Protein AF-A0A0V0VR84-F1 (afdb_monomer)

Mean predicted aligned error: 13.5 Å

Nearest PDB structures (foldseek):
  8b5l-assembly1_v  TM=6.864E-01  e=1.282E-10  Oryctolagus cuniculus
  8b6l-assembly1_F  TM=7.035E-01  e=1.834E-09  Homo sapiens
  8ro0-assembly1_B  TM=4.785E-01  e=6.810E-01  Caenorhabditis elegans
  5occ-assembly1_A  TM=4.036E-01  e=1.747E+00  Homo sapiens
  7u06-assembly1_a  TM=4.131E-01  e=6.253E+00  Saccharomyces cerevisiae

Radius of gyration: 35.12 Å; Cα contacts (8 Å, |Δi|>4): 234; chains: 1; bounding box: 60×78×104 Å

Solvent-accessible surface area (backbone atoms only — not comparable to full-atom values): 10517 Å² total; per-residue (Å²): 136,60,79,66,63,60,50,54,52,52,54,53,50,52,54,51,48,67,61,51,54,58,59,67,54,52,61,66,66,39,58,39,35,39,67,49,42,42,58,46,68,73,48,94,61,44,32,28,76,37,78,30,42,55,48,74,50,78,42,78,77,24,69,31,60,68,38,80,75,45,78,48,46,90,91,50,60,90,88,53,92,55,68,59,44,61,40,81,64,59,43,80,45,73,43,71,50,36,43,31,38,30,28,43,47,91,63,91,81,56,83,44,80,37,59,3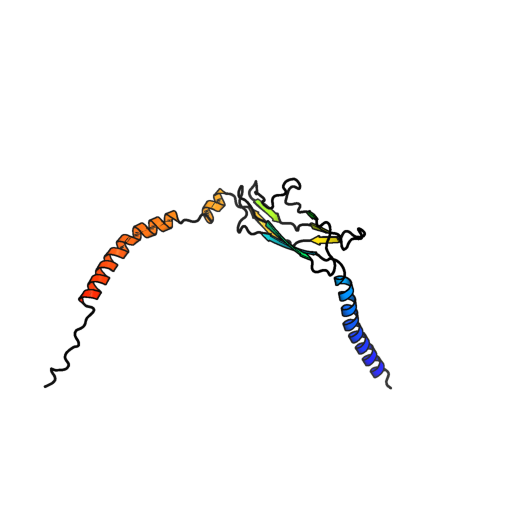0,48,66,82,45,77,45,67,30,34,41,50,73,64,39,48,78,74,68,55,81,61,57,70,59,53,49,51,51,48,63,65,46,43,62,70,51,47,54,58,50,55,52,50,54,56,47,46,73,72,65,64,70,72,75,78,78,76,90,74,87,84,128

Structure (mmCIF, N/CA/C/O backbone):
data_AF-A0A0V0VR84-F1
#
_entry.id   AF-A0A0V0VR84-F1
#
loop_
_atom_site.group_PDB
_atom_site.id
_atom_site.type_symbol
_atom_site.label_atom_id
_atom_site.label_alt_id
_atom_site.label_comp_id
_atom_site.label_asym_id
_atom_site.label_entity_id
_atom_site.label_seq_id
_atom_site.pdbx_PDB_ins_code
_atom_site.Cartn_x
_atom_site.Cartn_y
_atom_site.Cartn_z
_atom_site.occupancy
_atom_site.B_iso_or_equiv
_atom_site.auth_seq_id
_atom_site.auth_comp_id
_atom_site.auth_asym_id
_atom_site.auth_atom_id
_atom_site.pdbx_PDB_model_num
ATOM 1 N N . MET A 1 1 ? -1.138 -37.942 55.821 1.00 55.25 1 MET A N 1
ATOM 2 C CA . MET A 1 1 ? -0.856 -37.308 54.513 1.00 55.25 1 MET A CA 1
ATOM 3 C C . MET A 1 1 ? 0.165 -36.206 54.734 1.00 55.25 1 MET A C 1
ATOM 5 O O . MET A 1 1 ? -0.047 -35.376 55.607 1.00 55.25 1 MET A O 1
ATOM 9 N N . THR A 1 2 ? 1.312 -36.259 54.058 1.00 66.38 2 THR A N 1
ATOM 10 C CA . THR A 1 2 ? 2.446 -35.355 54.305 1.00 66.38 2 THR A CA 1
ATOM 11 C C . THR A 1 2 ? 2.188 -33.961 53.709 1.00 66.38 2 THR A C 1
ATOM 13 O O . THR A 1 2 ? 1.563 -33.855 52.651 1.00 66.38 2 THR A O 1
ATOM 16 N N . PRO A 1 3 ? 2.689 -32.875 54.330 1.00 69.31 3 PRO A N 1
ATOM 17 C CA . PRO A 1 3 ? 2.453 -31.496 53.874 1.00 69.31 3 PRO A CA 1
ATOM 18 C C . PRO A 1 3 ? 3.014 -31.211 52.468 1.00 69.31 3 PRO A C 1
ATOM 20 O O . PRO A 1 3 ? 2.631 -30.232 51.830 1.00 69.31 3 PRO A O 1
ATOM 23 N N . LEU A 1 4 ? 3.902 -32.077 51.968 1.00 63.78 4 LEU A N 1
ATOM 24 C CA . LEU A 1 4 ? 4.466 -32.006 50.622 1.00 63.78 4 LEU A CA 1
ATOM 25 C C . LEU A 1 4 ? 3.436 -32.378 49.537 1.00 63.78 4 LEU A C 1
ATOM 27 O O . LEU A 1 4 ? 3.345 -31.685 48.529 1.00 63.78 4 LEU A O 1
ATOM 31 N N . VAL A 1 5 ? 2.623 -33.419 49.764 1.00 69.31 5 VAL A N 1
ATOM 32 C CA . VAL A 1 5 ? 1.618 -33.909 48.794 1.00 69.31 5 VAL A CA 1
ATOM 33 C C . VAL A 1 5 ? 0.473 -32.907 48.629 1.00 69.31 5 VAL A C 1
ATOM 35 O O . VAL A 1 5 ? -0.046 -32.714 47.536 1.00 69.31 5 VAL A O 1
ATOM 38 N N . MET A 1 6 ? 0.113 -32.196 49.699 1.00 66.12 6 MET A N 1
ATOM 39 C CA . MET A 1 6 ? -0.933 -31.170 49.642 1.00 66.12 6 MET A CA 1
ATOM 40 C C . MET A 1 6 ? -0.485 -29.923 48.859 1.00 66.12 6 MET A C 1
ATOM 42 O O . MET A 1 6 ? -1.293 -29.297 48.175 1.00 66.12 6 MET A O 1
ATOM 46 N N . LYS A 1 7 ? 0.817 -29.593 48.886 1.00 66.00 7 LYS A N 1
ATOM 47 C CA . LYS A 1 7 ? 1.391 -28.492 48.095 1.00 66.00 7 LYS A CA 1
ATOM 48 C C . LYS A 1 7 ? 1.471 -28.823 46.606 1.00 66.00 7 LYS A C 1
ATOM 50 O O . LYS A 1 7 ? 1.148 -27.965 45.792 1.00 66.00 7 LYS A O 1
ATOM 55 N N . THR A 1 8 ? 1.858 -30.044 46.238 1.00 72.19 8 THR A N 1
ATOM 56 C CA . THR A 1 8 ? 1.935 -30.447 44.823 1.00 72.19 8 THR A CA 1
ATOM 57 C C . THR A 1 8 ? 0.553 -30.518 44.172 1.00 72.19 8 THR A C 1
ATOM 59 O O . THR A 1 8 ? 0.398 -30.048 43.046 1.00 72.19 8 THR A O 1
ATOM 62 N N . PHE A 1 9 ? -0.468 -30.993 44.893 1.00 73.38 9 PHE A N 1
ATOM 63 C CA . PHE A 1 9 ? -1.860 -30.953 44.427 1.00 73.38 9 PHE A CA 1
ATOM 64 C C . PHE A 1 9 ? -2.399 -29.524 44.281 1.00 73.38 9 PHE A C 1
ATOM 66 O O . PHE A 1 9 ? -3.036 -29.217 43.276 1.00 73.38 9 PHE A O 1
ATOM 73 N N . GLY A 1 10 ? -2.109 -28.633 45.236 1.00 78.81 10 GLY A N 1
ATOM 74 C CA . GLY A 1 10 ? -2.511 -27.225 45.143 1.00 78.81 10 GLY A CA 1
ATOM 75 C C . GLY A 1 10 ? -1.876 -26.504 43.950 1.00 78.81 10 GLY A C 1
ATOM 76 O O . GLY A 1 10 ? -2.559 -25.786 43.225 1.00 78.81 10 GLY A O 1
ATOM 77 N N . ILE A 1 11 ? -0.589 -26.751 43.692 1.00 80.31 11 ILE A N 1
ATOM 78 C CA . ILE A 1 11 ? 0.125 -26.185 42.540 1.00 80.31 11 ILE A CA 1
ATOM 79 C C . ILE A 1 11 ? -0.460 -26.719 41.221 1.00 80.31 11 ILE A C 1
ATOM 81 O O . ILE A 1 11 ? -0.743 -25.932 40.319 1.00 80.31 11 ILE A O 1
ATOM 85 N N . ALA A 1 12 ? -0.714 -28.028 41.118 1.00 79.00 12 ALA A N 1
ATOM 86 C CA . ALA A 1 12 ? -1.324 -28.631 39.930 1.00 79.00 12 ALA A CA 1
ATOM 87 C C . ALA A 1 12 ? -2.743 -28.094 39.651 1.00 79.00 12 ALA A C 1
ATOM 89 O O . ALA A 1 12 ? -3.091 -27.842 38.498 1.00 79.00 12 ALA A O 1
ATOM 90 N N . PHE A 1 13 ? -3.540 -27.853 40.695 1.00 81.75 13 PHE A N 1
ATOM 91 C CA . PHE A 1 13 ? -4.881 -27.276 40.582 1.00 81.75 13 PHE A CA 1
ATOM 92 C C . PHE A 1 13 ? -4.857 -25.824 40.079 1.00 81.75 13 PHE A C 1
ATOM 94 O O . PHE A 1 13 ? -5.649 -25.461 39.210 1.00 81.75 13 PHE A O 1
ATOM 101 N N . CYS A 1 14 ? -3.900 -25.010 40.538 1.00 79.06 14 CYS A N 1
ATOM 102 C CA . CYS A 1 14 ? -3.703 -23.650 40.027 1.00 79.06 14 CYS A CA 1
ATOM 103 C C . CYS A 1 14 ? -3.310 -23.633 38.541 1.00 79.06 14 CYS A C 1
ATOM 105 O O . CYS A 1 14 ? -3.820 -22.804 37.788 1.00 79.06 14 CYS A O 1
ATOM 107 N N . PHE A 1 15 ? -2.460 -24.567 38.096 1.00 79.25 15 PHE A N 1
ATOM 108 C CA . PHE A 1 15 ? -2.129 -24.705 36.672 1.00 79.25 15 PHE A CA 1
ATOM 109 C C . PHE A 1 15 ? -3.344 -25.125 35.833 1.00 79.25 15 PHE A C 1
ATOM 111 O O . PHE A 1 15 ? -3.549 -24.588 34.746 1.00 79.25 15 PHE A O 1
ATOM 118 N N . PHE A 1 16 ? -4.193 -26.012 36.357 1.00 77.25 16 PHE A N 1
ATOM 119 C CA . PHE A 1 16 ? -5.430 -26.429 35.691 1.00 77.25 16 PHE A CA 1
ATOM 120 C C . PHE A 1 16 ? -6.438 -25.276 35.558 1.00 77.25 16 PHE A C 1
ATOM 122 O O . PHE A 1 16 ? -6.996 -25.048 34.485 1.00 77.25 16 PHE A O 1
ATOM 129 N N . ILE A 1 17 ? -6.628 -24.493 36.623 1.00 79.69 17 ILE A N 1
ATOM 130 C CA . ILE A 1 17 ? -7.505 -23.312 36.616 1.00 79.69 17 ILE A CA 1
ATOM 131 C C . ILE A 1 17 ? -6.979 -22.237 35.660 1.00 79.69 17 ILE A C 1
ATOM 133 O O . ILE A 1 17 ? -7.762 -21.647 34.914 1.00 79.69 17 ILE A O 1
ATOM 137 N N . SER A 1 18 ? -5.661 -22.018 35.636 1.00 76.56 18 SER A N 1
ATOM 138 C CA . SER A 1 18 ? -5.026 -21.070 34.715 1.00 76.56 18 SER A CA 1
ATOM 139 C C . SER A 1 18 ? -5.216 -21.451 33.245 1.00 76.56 18 SER A C 1
ATOM 141 O O . SER A 1 18 ? -5.143 -20.571 32.391 1.00 76.56 18 SER A O 1
ATOM 143 N N . PHE A 1 19 ? -5.456 -22.728 32.941 1.00 74.75 19 PHE A N 1
ATOM 144 C CA . PHE A 1 19 ? -5.720 -23.198 31.583 1.00 74.75 19 PHE A CA 1
ATOM 145 C C . PHE A 1 19 ? -7.210 -23.124 31.207 1.00 74.75 19 PHE A C 1
ATOM 147 O O . PHE A 1 19 ? -7.538 -22.834 30.060 1.00 74.75 19 PHE A O 1
ATOM 154 N N . ILE A 1 20 ? -8.125 -23.327 32.165 1.00 75.31 20 ILE A N 1
ATOM 155 C CA . ILE A 1 20 ? -9.578 -23.377 31.906 1.00 75.31 20 ILE A CA 1
ATOM 156 C C . ILE A 1 20 ? -10.234 -21.986 31.922 1.00 75.31 20 ILE A C 1
ATOM 158 O O . ILE A 1 20 ? -11.086 -21.706 31.080 1.00 75.31 20 ILE A O 1
ATOM 162 N N . LEU A 1 21 ? -9.844 -21.088 32.834 1.00 71.00 21 LEU A N 1
ATOM 163 C CA . LEU A 1 21 ? -10.417 -19.734 32.912 1.00 71.00 21 LEU A CA 1
ATOM 164 C C . LEU A 1 21 ? -10.300 -18.893 31.622 1.00 71.00 21 LEU A C 1
ATOM 166 O O . LEU A 1 21 ? -11.282 -18.228 31.282 1.00 71.00 21 LEU A O 1
ATOM 170 N N . PRO A 1 22 ? -9.173 -18.883 30.878 1.00 70.06 22 PRO A N 1
ATOM 171 C CA . PRO A 1 22 ? -9.087 -18.081 29.657 1.00 70.06 22 PRO A CA 1
ATOM 172 C C . PRO A 1 22 ? -10.026 -18.575 28.546 1.00 70.06 22 PRO A C 1
ATOM 174 O O . PRO A 1 22 ? -10.510 -17.755 27.770 1.00 70.06 22 PRO A O 1
ATOM 177 N N . VAL A 1 23 ? -10.359 -19.872 28.506 1.00 68.31 23 VAL A N 1
ATOM 178 C CA . VAL A 1 23 ? -11.261 -20.454 27.492 1.00 68.31 23 VAL A CA 1
ATOM 179 C C . VAL A 1 23 ? -12.681 -19.890 27.615 1.00 68.31 23 VAL A C 1
ATOM 181 O O . VAL A 1 23 ? -13.276 -19.492 26.618 1.00 68.31 23 VAL A O 1
ATOM 184 N N . TRP A 1 24 ? -13.201 -19.766 28.838 1.00 62.41 24 TRP A N 1
ATOM 185 C CA . TRP A 1 24 ? -14.536 -19.202 29.088 1.00 62.41 24 TRP A CA 1
ATOM 186 C C . TRP A 1 24 ? -14.605 -17.681 28.865 1.00 62.41 24 TRP A C 1
ATOM 188 O O . TRP A 1 24 ? -15.664 -17.137 28.551 1.00 62.41 24 TRP A O 1
ATOM 198 N N . MET A 1 25 ? -13.483 -16.973 29.015 1.00 58.62 25 MET A N 1
ATOM 199 C CA . MET A 1 25 ? -13.407 -15.531 28.754 1.00 58.62 25 MET A CA 1
ATOM 200 C C . MET A 1 25 ? -13.419 -15.194 27.256 1.00 58.62 25 MET A C 1
ATOM 202 O O . MET A 1 25 ? -13.942 -14.144 26.877 1.00 58.62 25 MET A O 1
ATOM 206 N N . GLU A 1 26 ? -12.882 -16.065 26.398 1.00 64.81 26 GLU A N 1
ATOM 207 C CA . GLU A 1 26 ? -12.795 -15.818 24.951 1.00 64.81 26 GLU A CA 1
ATOM 208 C C . GLU A 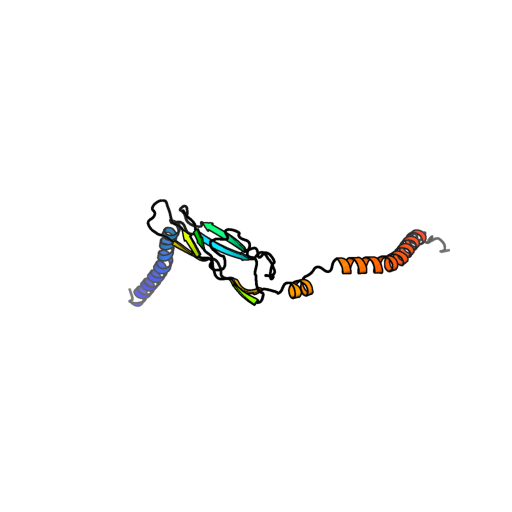1 26 ? -14.177 -15.876 24.265 1.00 64.81 26 GLU A C 1
ATOM 210 O O . GLU A 1 26 ? -14.470 -15.041 23.407 1.00 64.81 26 GLU A O 1
ATOM 215 N N . GLU A 1 27 ? -15.082 -16.767 24.696 1.00 62.34 27 GLU A N 1
ATOM 216 C CA . GLU A 1 27 ? -16.444 -16.868 24.133 1.00 62.34 27 GLU A CA 1
ATOM 217 C C . GLU A 1 27 ? -17.263 -15.582 24.301 1.00 62.34 27 GLU A C 1
ATOM 219 O O . GLU A 1 27 ? -18.033 -15.201 23.418 1.00 62.34 27 GLU A O 1
ATOM 224 N N . ASN A 1 28 ? -17.092 -14.868 25.417 1.00 61.81 28 ASN A N 1
ATOM 225 C CA . ASN A 1 28 ? -17.827 -13.626 25.655 1.00 61.81 28 ASN A CA 1
ATOM 226 C C . ASN A 1 28 ? -17.319 -12.465 24.785 1.00 61.81 28 ASN A C 1
ATOM 228 O O . ASN A 1 28 ? -18.103 -11.575 24.464 1.00 61.81 28 ASN A O 1
ATOM 232 N N . LYS A 1 29 ? -16.052 -12.491 24.342 1.00 62.12 29 LYS A N 1
ATOM 233 C CA . LYS A 1 29 ? -15.503 -11.487 23.410 1.00 62.12 29 LYS A CA 1
ATOM 234 C C . LYS A 1 29 ? -16.046 -11.622 21.988 1.00 62.12 29 LYS A C 1
ATOM 236 O O . LYS A 1 29 ? -16.062 -10.635 21.258 1.00 62.12 29 LYS A O 1
ATOM 241 N N . LEU A 1 30 ? -16.459 -12.824 21.586 1.00 64.31 30 LEU A N 1
ATOM 242 C CA . LEU A 1 30 ? -16.944 -13.105 20.231 1.00 64.31 30 LEU A CA 1
ATOM 243 C C . LEU A 1 30 ? -18.429 -12.772 20.040 1.00 64.31 30 LEU A C 1
ATOM 245 O O . LEU A 1 30 ? -18.887 -12.715 18.905 1.00 64.31 30 LEU A O 1
ATOM 249 N N . LYS A 1 31 ? -19.185 -12.520 21.116 1.00 75.06 31 LYS A N 1
ATOM 250 C CA . LYS A 1 31 ? -20.623 -12.198 21.031 1.00 75.06 31 LYS A CA 1
ATOM 251 C C . LYS A 1 31 ? -20.913 -10.828 20.418 1.00 75.06 31 LYS A C 1
ATOM 253 O O . LYS A 1 31 ? -22.012 -10.606 19.931 1.00 75.06 31 LYS A O 1
ATOM 258 N N . GLU A 1 32 ? -19.952 -9.916 20.437 1.00 83.88 32 GLU A N 1
ATOM 259 C CA . GLU A 1 32 ? -20.089 -8.567 19.889 1.00 83.88 32 GLU A CA 1
ATOM 260 C C . GLU A 1 32 ? -19.471 -8.480 18.491 1.00 83.88 32 GLU A C 1
ATOM 262 O O . GLU A 1 32 ? -18.642 -9.305 18.106 1.00 83.88 32 GLU A O 1
ATOM 267 N N . ALA A 1 33 ? -19.838 -7.450 17.731 1.00 87.69 33 ALA A N 1
ATOM 268 C CA . ALA A 1 33 ? -19.211 -7.138 16.460 1.00 87.69 33 ALA A CA 1
ATOM 269 C C . ALA A 1 33 ? -17.732 -6.801 16.683 1.00 87.69 33 ALA A C 1
ATOM 271 O O . ALA A 1 33 ? -17.362 -6.061 17.608 1.00 87.69 33 ALA A O 1
ATOM 272 N N . ARG A 1 34 ? -16.880 -7.335 15.811 1.00 88.25 34 ARG A N 1
ATOM 273 C CA . ARG A 1 34 ? -15.441 -7.094 15.839 1.00 88.25 34 ARG A CA 1
ATOM 274 C C . ARG A 1 34 ? -14.939 -7.011 14.413 1.00 88.25 34 ARG A C 1
ATOM 276 O O . ARG A 1 34 ? -14.940 -8.008 13.701 1.00 88.25 34 ARG A O 1
ATOM 283 N N . ILE A 1 35 ? -14.495 -5.825 14.012 1.00 91.38 35 ILE A N 1
ATOM 284 C CA . ILE A 1 35 ? -13.904 -5.617 12.691 1.00 91.38 35 ILE A CA 1
ATOM 285 C C . ILE A 1 35 ? -12.394 -5.810 12.778 1.00 91.38 35 ILE A C 1
ATOM 287 O O . ILE A 1 35 ? -11.721 -5.229 13.633 1.00 91.38 35 ILE A O 1
ATOM 291 N N . VAL A 1 36 ? -11.869 -6.625 11.871 1.00 92.12 36 VAL A N 1
ATOM 292 C CA . VAL A 1 36 ? -10.447 -6.687 11.543 1.00 92.12 36 VAL A CA 1
ATOM 293 C C . VAL A 1 36 ? -10.270 -6.052 10.182 1.00 92.12 36 VAL A C 1
ATOM 295 O O . VAL A 1 36 ? -11.043 -6.322 9.263 1.00 92.12 36 VAL A O 1
ATOM 298 N N . ALA A 1 37 ? -9.249 -5.214 10.055 1.00 92.06 37 ALA A N 1
ATOM 299 C CA . ALA A 1 37 ? -8.984 -4.533 8.810 1.00 92.06 37 ALA A CA 1
ATOM 300 C C . ALA A 1 37 ? -7.524 -4.643 8.395 1.00 92.06 37 ALA A C 1
ATOM 302 O O . ALA A 1 37 ? -6.614 -4.580 9.223 1.00 92.06 37 ALA A O 1
ATOM 303 N N . SER A 1 38 ? -7.303 -4.776 7.093 1.00 91.06 38 SER A N 1
ATOM 304 C CA . SER A 1 38 ? -5.978 -4.739 6.491 1.00 91.06 38 SER A CA 1
ATOM 305 C C . SER A 1 38 ? -5.923 -3.682 5.397 1.00 91.06 38 SER A C 1
ATOM 307 O O . SER A 1 38 ? -6.901 -3.427 4.693 1.00 91.06 38 SER A O 1
ATOM 309 N N . LYS A 1 39 ? -4.761 -3.040 5.287 1.00 89.50 39 LYS A N 1
ATOM 310 C CA . LYS A 1 39 ? -4.462 -2.026 4.275 1.00 89.50 39 LYS A CA 1
ATOM 311 C C . LYS A 1 39 ? -3.415 -2.591 3.327 1.00 89.50 39 LYS A C 1
ATOM 313 O O . LYS A 1 39 ? -2.357 -3.031 3.778 1.00 89.50 39 LYS A O 1
ATOM 318 N N . GLN A 1 40 ? -3.702 -2.568 2.031 1.00 87.12 40 GLN A N 1
ATOM 319 C CA . GLN A 1 40 ? -2.804 -3.027 0.975 1.00 87.12 40 GLN A CA 1
ATOM 320 C C . GLN A 1 40 ? -2.640 -1.939 -0.086 1.00 87.12 40 GLN A C 1
ATOM 322 O O . GLN A 1 40 ? -3.595 -1.261 -0.449 1.00 87.12 40 GLN A O 1
ATOM 327 N N . ILE A 1 41 ? -1.418 -1.761 -0.586 1.00 86.38 41 ILE A N 1
ATOM 328 C CA . ILE A 1 41 ? -1.125 -0.826 -1.678 1.00 86.38 41 ILE A CA 1
ATOM 329 C C . ILE A 1 41 ? -0.877 -1.667 -2.920 1.00 86.38 41 ILE A C 1
ATOM 331 O O . ILE A 1 41 ? 0.067 -2.454 -2.935 1.00 86.38 41 ILE A O 1
ATOM 335 N N . LEU A 1 42 ? -1.748 -1.532 -3.919 1.00 83.88 42 LEU A N 1
ATOM 336 C CA . LEU A 1 42 ? -1.702 -2.364 -5.120 1.00 83.88 42 LEU A CA 1
ATOM 337 C C . LEU A 1 42 ? -0.651 -1.857 -6.114 1.00 83.88 42 LEU A C 1
ATOM 339 O O . LEU A 1 42 ? -0.000 -2.652 -6.788 1.00 83.88 42 LEU A O 1
ATOM 343 N N . SER A 1 43 ? -0.459 -0.537 -6.192 1.00 83.62 43 SER A N 1
ATOM 344 C CA . SER A 1 43 ?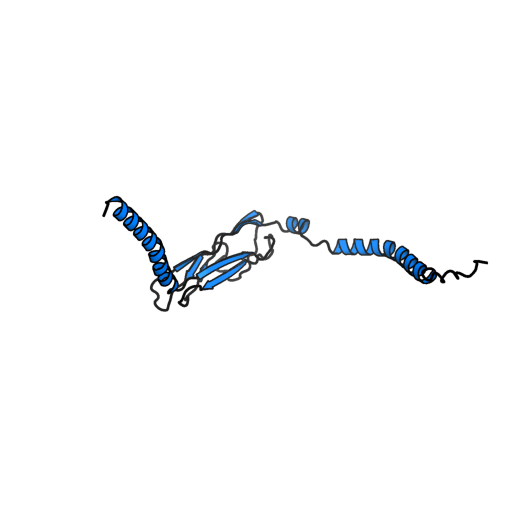 0.569 0.040 -7.056 1.00 83.62 43 SER A CA 1
ATOM 345 C C . SER A 1 43 ? 1.955 -0.343 -6.535 1.00 83.62 43 SER A C 1
ATOM 347 O O . SER A 1 43 ? 2.309 -0.029 -5.398 1.00 83.62 43 SER A O 1
ATOM 349 N N . SER A 1 44 ? 2.765 -0.986 -7.379 1.00 81.75 44 SER A N 1
ATOM 350 C CA . SER A 1 44 ? 4.129 -1.403 -7.020 1.00 81.75 44 SER A CA 1
ATOM 351 C C . SER A 1 44 ? 5.047 -0.222 -6.690 1.00 81.75 44 SER A C 1
ATOM 353 O O . SER A 1 44 ? 5.993 -0.379 -5.924 1.00 81.75 44 SER A O 1
ATOM 355 N N . TYR A 1 45 ? 4.754 0.957 -7.248 1.00 85.50 45 TYR A N 1
ATOM 356 C CA . TYR A 1 45 ? 5.517 2.182 -7.039 1.00 85.50 45 TYR A CA 1
ATOM 357 C C . TYR A 1 45 ? 4.570 3.365 -6.858 1.00 85.50 45 TYR A C 1
ATOM 359 O O . TYR A 1 45 ? 3.624 3.532 -7.630 1.00 85.50 45 TYR A O 1
ATOM 367 N N . ALA A 1 46 ? 4.848 4.209 -5.866 1.00 88.06 46 ALA A N 1
ATOM 368 C CA . ALA A 1 46 ? 4.237 5.525 -5.777 1.00 88.06 46 ALA A CA 1
ATOM 369 C C . ALA A 1 46 ? 5.006 6.482 -6.695 1.00 88.06 46 ALA A C 1
ATOM 371 O O . ALA A 1 46 ? 6.229 6.588 -6.595 1.00 88.06 46 ALA A O 1
ATOM 372 N N . VAL A 1 47 ? 4.306 7.164 -7.599 1.00 90.25 47 VAL A N 1
ATOM 373 C CA . VAL A 1 47 ? 4.929 8.069 -8.571 1.00 90.25 47 VAL A CA 1
ATOM 374 C C . VAL A 1 47 ? 4.210 9.406 -8.549 1.00 90.25 47 VAL A C 1
ATOM 376 O O . VAL A 1 47 ? 2.985 9.462 -8.464 1.00 90.25 47 VAL A O 1
ATOM 379 N N . GLU A 1 48 ? 4.986 10.480 -8.631 1.00 90.06 48 GLU A N 1
ATOM 380 C CA . GLU A 1 48 ? 4.482 11.840 -8.786 1.00 90.06 48 GLU A CA 1
ATOM 381 C C . GLU A 1 48 ? 3.491 11.914 -9.962 1.00 90.06 48 GLU A C 1
ATOM 383 O O . GLU A 1 48 ? 3.798 11.458 -11.067 1.00 90.06 48 GLU A O 1
ATOM 388 N N . LYS A 1 49 ? 2.310 12.496 -9.726 1.00 87.88 49 LYS A N 1
ATOM 389 C CA . LYS A 1 49 ? 1.234 12.702 -10.716 1.00 87.88 49 LYS A CA 1
ATOM 390 C C . LYS A 1 49 ? 0.645 11.426 -11.333 1.00 87.88 49 LYS A C 1
ATOM 392 O O . LYS A 1 49 ? -0.131 11.530 -12.278 1.00 87.88 49 LYS A O 1
ATOM 397 N N . LYS A 1 50 ? 0.964 10.236 -10.812 1.00 87.81 50 LYS A N 1
ATOM 398 C CA . LYS A 1 50 ? 0.280 8.983 -11.176 1.00 87.81 50 LYS A CA 1
ATOM 399 C C . LYS A 1 50 ? -0.613 8.512 -10.033 1.00 87.81 50 LYS A C 1
ATOM 401 O O . LYS A 1 50 ? -0.408 8.855 -8.872 1.00 87.81 50 LYS A O 1
ATOM 406 N N . GLU A 1 51 ? -1.615 7.716 -10.373 1.00 86.69 51 GLU A N 1
ATOM 407 C CA . GLU A 1 51 ? -2.568 7.184 -9.406 1.00 86.69 51 GLU A CA 1
ATOM 408 C C . GLU A 1 51 ? -1.931 6.103 -8.519 1.00 86.69 51 GLU A C 1
ATOM 410 O O . GLU A 1 51 ? -1.334 5.128 -8.984 1.00 86.69 51 GLU A O 1
ATOM 415 N N . LEU A 1 52 ? -2.086 6.274 -7.210 1.00 86.19 52 LEU A N 1
ATOM 416 C CA . LEU A 1 52 ? -1.764 5.303 -6.179 1.00 86.19 52 LEU A CA 1
ATOM 417 C C . LEU A 1 52 ? -3.061 4.645 -5.707 1.00 86.19 52 LEU A C 1
ATOM 419 O O . LEU A 1 52 ? -3.934 5.314 -5.149 1.00 86.19 52 LEU A O 1
ATOM 423 N N . ILE A 1 53 ? -3.154 3.329 -5.888 1.00 84.88 53 ILE A N 1
ATOM 424 C CA . ILE A 1 53 ? -4.324 2.540 -5.501 1.00 84.88 53 ILE A CA 1
ATOM 425 C C . ILE A 1 53 ? -4.076 1.915 -4.129 1.00 84.88 53 ILE A C 1
ATOM 427 O O . ILE A 1 53 ? -3.123 1.147 -3.943 1.00 84.88 53 ILE A O 1
ATOM 431 N N . VAL A 1 54 ? -4.960 2.217 -3.178 1.00 85.44 54 VAL A N 1
ATOM 432 C CA . VAL A 1 54 ? -4.942 1.644 -1.828 1.00 85.44 54 VAL A CA 1
ATOM 433 C C . VAL A 1 54 ? -6.251 0.910 -1.571 1.00 85.44 54 VAL A C 1
ATOM 435 O O . VAL A 1 54 ? -7.332 1.474 -1.713 1.00 85.44 54 VAL A O 1
ATOM 438 N N . ILE A 1 55 ? -6.143 -0.356 -1.180 1.00 87.12 55 ILE A N 1
ATOM 439 C CA . ILE A 1 55 ? -7.267 -1.244 -0.902 1.00 87.12 55 ILE A CA 1
ATOM 440 C C . ILE A 1 55 ? -7.352 -1.472 0.605 1.00 87.12 55 ILE A C 1
ATOM 442 O O . ILE A 1 55 ? -6.360 -1.801 1.262 1.00 87.12 55 ILE A O 1
ATOM 446 N N . TYR A 1 56 ? -8.561 -1.321 1.141 1.00 88.88 56 TYR A N 1
ATOM 447 C CA . TYR A 1 56 ? -8.890 -1.631 2.525 1.00 88.88 56 TYR A CA 1
ATOM 448 C C . TYR A 1 56 ? -9.788 -2.861 2.550 1.00 88.88 56 TYR A C 1
ATOM 450 O O . TYR A 1 56 ? -10.885 -2.844 1.995 1.00 88.88 56 TYR A O 1
ATOM 458 N N . HIS A 1 57 ? -9.336 -3.924 3.205 1.00 91.69 57 HIS A N 1
ATOM 459 C CA . HIS A 1 57 ? -10.171 -5.091 3.457 1.00 91.69 57 HIS A CA 1
ATOM 460 C C . HIS A 1 57 ? -10.698 -5.016 4.879 1.00 91.69 57 HIS A C 1
ATOM 462 O O . HIS A 1 57 ? -9.906 -4.927 5.814 1.00 91.69 57 HIS A O 1
ATOM 468 N N . LEU A 1 58 ? -12.018 -5.046 5.044 1.00 91.81 58 LEU A N 1
ATOM 469 C CA . LEU A 1 58 ? -12.681 -5.050 6.343 1.00 91.81 58 LEU A CA 1
ATOM 470 C C . LEU A 1 58 ? -13.458 -6.355 6.489 1.00 91.81 58 LEU A C 1
ATOM 472 O O . LEU A 1 58 ? -14.274 -6.699 5.637 1.00 91.81 58 LEU A O 1
ATOM 476 N N . TYR A 1 59 ? -13.219 -7.058 7.590 1.00 92.44 59 TYR A N 1
ATOM 477 C CA . TYR A 1 59 ? -13.867 -8.322 7.906 1.00 92.44 59 TYR A CA 1
ATOM 478 C C . TYR A 1 59 ? -14.527 -8.222 9.276 1.00 92.44 59 TYR A C 1
ATOM 480 O O . TYR A 1 59 ? -13.851 -7.953 10.271 1.00 92.44 59 TYR A O 1
ATOM 488 N N . ASN A 1 60 ? -15.839 -8.452 9.343 1.00 91.88 60 ASN A N 1
ATOM 489 C CA . ASN A 1 60 ? -16.518 -8.642 10.619 1.00 91.88 60 ASN A CA 1
ATOM 490 C C . ASN A 1 60 ? -16.320 -10.093 11.072 1.00 91.88 60 ASN A C 1
ATOM 492 O O . ASN A 1 60 ? -16.832 -11.013 10.442 1.00 91.88 60 ASN A O 1
ATOM 496 N N . ILE A 1 61 ? -15.567 -10.282 12.150 1.00 91.19 61 ILE A N 1
ATOM 497 C CA . ILE A 1 61 ? -15.293 -11.585 12.770 1.00 91.19 61 ILE A CA 1
ATOM 498 C C . ILE A 1 61 ? -16.103 -11.797 14.060 1.00 91.19 61 ILE A C 1
ATOM 500 O O . ILE A 1 61 ? -15.889 -12.776 14.769 1.00 91.19 61 ILE A O 1
ATOM 504 N N . GLY A 1 62 ? -16.975 -10.848 14.405 1.00 87.12 62 GLY A N 1
ATOM 505 C CA . GLY A 1 62 ? -17.835 -10.914 15.581 1.00 87.12 62 GLY A CA 1
ATOM 506 C C . GLY A 1 62 ? -19.169 -11.611 15.320 1.00 87.12 62 GLY A C 1
ATOM 507 O O . GLY A 1 62 ? -19.610 -11.735 14.181 1.00 87.12 62 GLY A O 1
ATOM 508 N N . GLY A 1 63 ? -19.840 -12.024 16.394 1.00 85.88 63 GLY A N 1
ATOM 509 C CA . GLY A 1 63 ? -21.150 -12.682 16.360 1.00 85.88 63 GLY A CA 1
ATOM 510 C C . GLY A 1 63 ? -22.338 -11.739 16.133 1.00 85.88 63 GLY A C 1
ATOM 511 O O . GLY A 1 63 ? -23.456 -12.207 15.940 1.00 85.88 63 GLY A O 1
ATOM 512 N N . GLN A 1 64 ? -22.114 -10.422 16.139 1.00 88.25 64 GLN A N 1
ATOM 513 C CA . GLN A 1 64 ? -23.121 -9.396 15.847 1.00 88.25 64 GLN A CA 1
ATOM 514 C C . GLN A 1 64 ? -22.757 -8.583 14.601 1.00 88.25 64 GLN A C 1
ATOM 516 O O . GLN A 1 64 ? -21.588 -8.473 14.223 1.00 88.25 64 GLN A O 1
ATOM 521 N N . ALA A 1 65 ? -23.766 -7.967 13.982 1.00 88.50 65 ALA A N 1
ATOM 522 C CA . ALA A 1 65 ? -23.568 -7.037 12.878 1.00 88.50 65 ALA A CA 1
ATOM 523 C C . ALA A 1 65 ? -22.858 -5.759 13.355 1.00 88.50 65 ALA A C 1
ATOM 525 O O . ALA A 1 65 ? -23.220 -5.174 14.380 1.00 88.50 65 ALA A O 1
ATOM 526 N N . ALA A 1 66 ? -21.857 -5.324 12.588 1.00 89.75 66 ALA A N 1
ATOM 527 C CA . ALA A 1 66 ? -21.241 -4.018 12.762 1.00 89.75 66 ALA A CA 1
ATOM 528 C C . ALA A 1 66 ? -22.064 -2.966 12.009 1.00 89.75 66 ALA A C 1
ATOM 530 O O . ALA A 1 66 ? -22.249 -3.078 10.796 1.00 89.75 66 ALA A O 1
ATOM 531 N N . LEU A 1 67 ? -22.552 -1.954 12.721 1.00 89.75 67 LEU A N 1
ATOM 532 C CA . LEU A 1 67 ? -23.368 -0.879 12.157 1.00 89.75 67 LEU A CA 1
ATOM 533 C C . LEU A 1 67 ? -22.583 0.434 12.113 1.00 89.75 67 LEU A C 1
ATOM 535 O O . LEU A 1 67 ? -21.703 0.667 12.944 1.00 89.75 67 LEU A O 1
ATOM 539 N N . ASN A 1 68 ? -22.936 1.289 11.145 1.00 88.44 68 ASN A N 1
ATOM 540 C CA . ASN A 1 68 ? -22.348 2.615 10.935 1.00 88.44 68 ASN A CA 1
ATOM 541 C C . ASN A 1 68 ? -20.807 2.578 10.915 1.00 88.44 68 ASN A C 1
ATOM 543 O O . ASN A 1 68 ? -20.135 3.176 11.755 1.00 88.44 68 ASN A O 1
ATOM 547 N N . VAL A 1 69 ? -20.265 1.779 9.991 1.00 89.12 69 VAL A N 1
ATOM 548 C CA . VAL A 1 69 ? -18.820 1.617 9.815 1.00 89.12 69 VAL A CA 1
ATOM 549 C C . VAL A 1 69 ? -18.276 2.831 9.071 1.00 89.12 69 VAL A C 1
ATOM 551 O O . VAL A 1 69 ? -18.587 3.039 7.901 1.00 89.12 69 VAL A O 1
ATOM 554 N N . GLU A 1 70 ? -17.441 3.606 9.747 1.00 89.50 70 GLU A N 1
ATOM 555 C CA . GLU A 1 70 ? -16.761 4.772 9.193 1.00 89.50 70 GLU A CA 1
ATOM 556 C C . GLU A 1 70 ? -15.253 4.504 9.169 1.00 89.50 70 GLU A C 1
ATOM 558 O O . GLU A 1 70 ? -14.672 4.098 10.177 1.00 89.50 70 GLU A O 1
ATOM 563 N N . LEU A 1 71 ? -14.626 4.702 8.006 1.00 88.19 71 LEU A N 1
ATOM 564 C CA . LEU A 1 71 ? -13.184 4.578 7.809 1.00 88.19 71 LEU A CA 1
ATOM 565 C C . LEU A 1 71 ? -12.589 5.967 7.599 1.00 88.19 71 LEU A C 1
ATOM 567 O O . LEU A 1 71 ? -12.987 6.689 6.686 1.00 88.19 71 LEU A O 1
ATOM 571 N N . ARG A 1 72 ? -11.601 6.311 8.421 1.00 87.00 72 ARG A N 1
ATOM 572 C CA . ARG A 1 72 ? -10.884 7.579 8.375 1.00 87.00 72 ARG A CA 1
ATOM 573 C C . ARG A 1 72 ? -9.391 7.328 8.220 1.00 87.00 72 ARG A C 1
ATOM 575 O O . ARG A 1 72 ? -8.780 6.636 9.028 1.00 87.00 72 ARG A O 1
ATOM 582 N N . ASP A 1 73 ? -8.797 7.929 7.199 1.00 86.31 73 ASP A N 1
ATOM 583 C CA . ASP A 1 73 ? -7.354 7.902 6.970 1.00 86.31 73 ASP A CA 1
ATOM 584 C C . ASP A 1 73 ? -6.846 9.339 6.801 1.00 86.31 73 ASP A C 1
ATOM 586 O O . ASP A 1 73 ? -7.372 10.099 5.991 1.00 86.31 73 ASP A O 1
ATOM 590 N N . GLU A 1 74 ? -5.839 9.722 7.584 1.00 83.44 74 GLU A N 1
ATOM 591 C CA . GLU A 1 74 ? -5.252 11.068 7.563 1.00 83.44 74 GLU A CA 1
ATOM 592 C C . GLU A 1 74 ? -4.509 11.368 6.256 1.00 83.44 74 GLU A C 1
ATOM 594 O O . GLU A 1 74 ? -4.349 12.528 5.875 1.00 83.44 74 GLU A O 1
ATOM 599 N N . ASN A 1 75 ? -4.078 10.333 5.529 1.00 77.56 75 ASN A N 1
ATOM 600 C CA . ASN A 1 75 ? -3.361 10.487 4.271 1.00 77.56 75 ASN A CA 1
ATOM 601 C C . ASN A 1 75 ? -4.259 10.952 3.117 1.00 77.56 75 ASN A C 1
ATOM 603 O O . ASN A 1 75 ? -3.723 11.253 2.043 1.00 77.56 75 ASN A O 1
ATOM 607 N N . PHE A 1 76 ? -5.579 10.974 3.305 1.00 77.25 76 PHE A N 1
ATOM 608 C CA . PHE A 1 76 ? -6.567 11.292 2.282 1.00 77.25 76 PHE A CA 1
ATOM 609 C C . PHE A 1 76 ? -7.466 12.423 2.781 1.00 77.25 76 PHE A C 1
ATOM 611 O O . PHE A 1 76 ? -7.921 12.424 3.923 1.00 77.25 76 PHE A O 1
ATOM 618 N N . SER A 1 77 ? -7.716 13.416 1.926 1.00 71.88 77 SER A N 1
ATOM 619 C CA . SER A 1 77 ? -8.631 14.500 2.282 1.00 71.88 77 SER A CA 1
ATOM 620 C C . SER A 1 77 ? -10.048 13.937 2.448 1.00 71.88 77 SER A C 1
ATOM 622 O O . SER A 1 77 ? -10.494 13.206 1.562 1.00 71.88 77 SER A O 1
ATOM 624 N N . PRO A 1 78 ? -10.791 14.307 3.508 1.00 68.12 78 PRO A N 1
ATOM 625 C CA . PRO A 1 78 ? -12.161 13.830 3.727 1.00 68.12 78 PRO A CA 1
ATOM 626 C C . PRO A 1 78 ? -13.124 14.237 2.602 1.00 68.12 78 P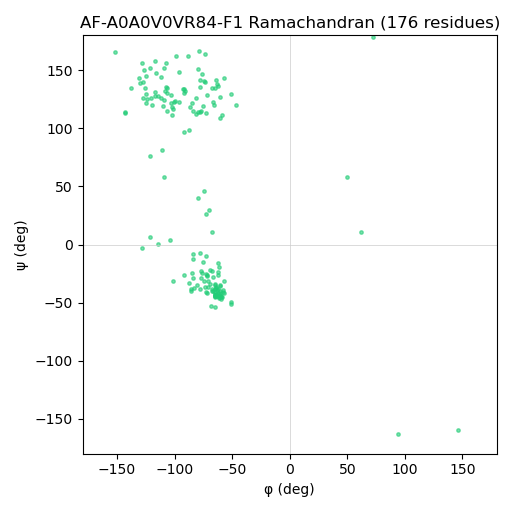RO A C 1
ATOM 628 O O . PRO A 1 78 ? -14.165 13.618 2.423 1.00 68.12 78 PRO A O 1
ATOM 631 N N . ASN A 1 79 ? -12.762 15.251 1.810 1.00 69.06 79 ASN A N 1
ATOM 632 C CA . ASN A 1 79 ? -13.553 15.706 0.665 1.00 69.06 79 ASN A CA 1
ATOM 633 C C . ASN A 1 79 ? -13.288 14.885 -0.610 1.00 69.06 79 ASN A C 1
ATOM 635 O O . ASN A 1 79 ? -13.977 15.072 -1.609 1.00 69.06 79 ASN A O 1
ATOM 639 N N . HIS A 1 80 ? -12.285 14.003 -0.601 1.00 60.16 80 HIS A N 1
ATOM 640 C CA . HIS A 1 80 ? -11.898 13.183 -1.743 1.00 60.16 80 HIS A CA 1
ATOM 641 C C . HIS A 1 80 ? -12.237 11.714 -1.447 1.00 60.16 80 HIS A C 1
ATOM 643 O O . HIS A 1 80 ? -11.381 10.925 -1.063 1.00 60.16 80 HIS A O 1
ATOM 649 N N . PHE A 1 81 ? -13.507 11.342 -1.637 1.00 57.34 81 PHE A N 1
ATOM 650 C CA . PHE A 1 81 ? -14.031 9.972 -1.463 1.00 57.34 81 PHE A CA 1
ATOM 651 C C . PHE A 1 81 ? -13.598 8.992 -2.573 1.00 57.34 81 PHE A C 1
ATOM 653 O O . PHE A 1 81 ? -14.286 8.014 -2.861 1.00 57.34 81 PHE A O 1
ATOM 660 N N . GLN A 1 82 ? -12.465 9.240 -3.226 1.00 63.59 82 GLN A N 1
ATOM 661 C CA . GLN A 1 82 ? -11.907 8.329 -4.216 1.00 63.59 82 GLN A CA 1
ATOM 662 C C . GLN A 1 82 ? -10.741 7.576 -3.577 1.00 63.59 82 GLN A C 1
ATOM 664 O O . GLN A 1 82 ? -9.827 8.182 -3.027 1.00 63.59 82 GLN A O 1
ATOM 669 N N . PHE A 1 83 ? -10.742 6.244 -3.676 1.00 64.88 83 PHE A N 1
ATOM 670 C CA . PHE A 1 83 ? -9.656 5.369 -3.193 1.00 64.88 83 PHE A CA 1
ATOM 671 C C . PHE A 1 83 ? -8.338 5.525 -3.982 1.00 64.88 83 PHE A C 1
ATOM 673 O O . PHE A 1 83 ? -7.410 4.725 -3.843 1.00 64.88 83 PHE A O 1
ATOM 680 N N . LEU A 1 84 ? -8.270 6.551 -4.829 1.00 69.19 84 LEU A N 1
ATOM 681 C CA . LEU A 1 84 ? -7.141 6.926 -5.654 1.00 69.19 84 LEU A CA 1
ATOM 682 C C . LEU A 1 84 ? -6.468 8.122 -4.987 1.00 69.19 84 LEU A C 1
ATOM 684 O O . LEU A 1 84 ? -7.088 9.162 -4.778 1.00 69.19 84 LEU A O 1
ATOM 688 N N . LYS A 1 85 ? -5.187 7.984 -4.651 1.00 78.25 85 LYS A N 1
ATOM 689 C CA . LYS A 1 85 ? -4.358 9.119 -4.240 1.00 78.25 85 LYS A CA 1
ATOM 690 C C . LYS A 1 85 ? -3.408 9.451 -5.365 1.00 78.25 85 LYS A C 1
ATOM 692 O O . LYS A 1 85 ? -2.702 8.575 -5.836 1.00 78.25 85 LYS A O 1
ATOM 697 N N . VAL A 1 86 ? -3.332 10.712 -5.755 1.00 83.50 86 VAL A N 1
ATOM 698 C CA . VAL A 1 86 ? -2.293 11.170 -6.679 1.00 83.50 86 VAL A CA 1
ATOM 699 C C . VAL A 1 86 ? -1.231 11.894 -5.852 1.00 83.50 86 VAL A C 1
ATOM 701 O O . VAL A 1 86 ? -1.530 12.940 -5.273 1.00 83.50 86 VAL A O 1
ATOM 704 N N . PRO A 1 87 ? -0.010 11.346 -5.707 1.00 83.44 87 PRO A N 1
ATOM 705 C CA . PRO A 1 87 ? 1.075 12.048 -5.037 1.00 83.44 87 PRO A CA 1
ATOM 706 C C . PRO A 1 87 ? 1.469 13.287 -5.847 1.00 83.44 87 PRO A C 1
ATOM 708 O O . PRO A 1 87 ? 1.854 13.166 -7.010 1.00 83.44 87 PRO A O 1
ATOM 711 N N . GLN A 1 88 ? 1.360 14.474 -5.249 1.00 85.12 88 GLN A N 1
ATOM 712 C CA . GLN A 1 88 ? 1.652 15.729 -5.950 1.00 85.12 88 GLN A CA 1
ATOM 713 C C . GLN A 1 88 ? 3.156 15.994 -6.067 1.00 85.12 88 GLN A C 1
ATOM 715 O O . GLN A 1 88 ? 3.614 16.445 -7.113 1.00 85.12 88 GLN A O 1
ATOM 720 N N . ASP A 1 89 ? 3.904 15.663 -5.014 1.00 86.88 89 ASP A N 1
ATOM 721 C CA . ASP A 1 89 ? 5.341 15.893 -4.911 1.00 86.88 89 ASP A CA 1
ATOM 722 C C . ASP A 1 89 ? 6.095 14.580 -4.689 1.00 86.88 89 ASP A C 1
ATOM 724 O O . ASP A 1 89 ? 5.579 13.617 -4.112 1.00 86.88 89 ASP A O 1
ATOM 728 N N . TYR A 1 90 ? 7.344 14.548 -5.150 1.00 88.06 90 TYR A N 1
ATOM 729 C CA . TYR A 1 90 ? 8.264 13.439 -4.915 1.00 88.06 90 TYR A CA 1
ATOM 730 C C . TYR A 1 90 ? 8.871 13.534 -3.509 1.00 88.06 90 TYR A C 1
ATOM 732 O O . TYR A 1 90 ? 9.074 14.624 -2.975 1.00 88.06 90 TYR A O 1
ATOM 740 N N . GLY A 1 91 ? 9.225 12.394 -2.917 1.00 88.75 91 GLY A N 1
ATOM 741 C CA . GLY A 1 91 ? 9.821 12.372 -1.583 1.00 88.75 91 GLY A CA 1
ATOM 742 C C . GLY A 1 91 ? 9.428 11.150 -0.775 1.00 88.75 91 GLY A C 1
ATOM 743 O O . GLY A 1 91 ? 9.036 10.124 -1.322 1.00 88.75 91 GLY A O 1
ATOM 744 N N . ARG A 1 92 ? 9.559 11.254 0.544 1.00 86.06 92 ARG A N 1
ATOM 745 C CA . ARG A 1 92 ? 9.143 10.202 1.470 1.00 86.06 92 ARG A CA 1
ATOM 746 C C . ARG A 1 92 ? 7.710 10.454 1.909 1.00 86.06 92 ARG A C 1
ATOM 748 O O . ARG A 1 92 ? 7.364 11.576 2.270 1.00 86.06 92 ARG A O 1
ATOM 755 N N . MET A 1 93 ? 6.887 9.415 1.885 1.00 84.19 93 MET A N 1
ATOM 756 C CA . MET A 1 93 ? 5.522 9.466 2.388 1.00 84.19 93 MET A CA 1
ATOM 757 C C . MET A 1 93 ? 5.317 8.378 3.430 1.00 84.19 93 MET A C 1
ATOM 759 O O . MET A 1 93 ? 5.577 7.203 3.188 1.00 84.19 93 MET A O 1
ATOM 763 N N . ASN A 1 94 ? 4.786 8.778 4.580 1.00 82.69 94 ASN A N 1
ATOM 764 C CA . ASN A 1 94 ? 4.422 7.857 5.644 1.00 82.69 94 ASN A CA 1
ATOM 765 C C . ASN A 1 94 ? 3.008 7.343 5.417 1.00 82.69 94 ASN A C 1
ATOM 767 O O . ASN A 1 94 ? 2.059 8.125 5.419 1.00 82.69 94 ASN A O 1
ATOM 771 N N . PHE A 1 95 ? 2.850 6.033 5.241 1.00 83.62 95 PHE A N 1
ATOM 772 C CA . PHE A 1 95 ? 1.535 5.406 5.248 1.00 83.62 95 PHE A CA 1
ATOM 773 C C . PHE A 1 95 ? 1.158 5.030 6.675 1.00 83.62 95 PHE A C 1
ATOM 775 O O . PHE A 1 95 ? 1.575 3.986 7.183 1.00 83.62 95 PHE A O 1
ATOM 782 N N . THR A 1 96 ? 0.354 5.882 7.307 1.00 86.31 96 THR A N 1
ATOM 783 C CA . THR A 1 96 ? -0.238 5.618 8.619 1.00 86.31 96 THR A CA 1
ATOM 784 C C . THR A 1 96 ? -1.369 4.591 8.510 1.00 86.31 96 THR A C 1
ATOM 786 O O . THR A 1 96 ? -1.837 4.241 7.414 1.00 86.31 96 THR A O 1
ATOM 789 N N . ALA A 1 97 ? -1.758 4.034 9.656 1.00 86.88 97 ALA A N 1
ATOM 790 C CA . ALA A 1 97 ? -2.917 3.159 9.750 1.00 86.88 97 ALA A CA 1
ATOM 791 C C . ALA A 1 97 ? -4.206 3.984 9.646 1.00 86.88 97 ALA A C 1
ATOM 793 O O . ALA A 1 97 ? -4.299 5.057 10.238 1.00 86.88 97 ALA A O 1
ATOM 794 N N . ALA A 1 98 ? -5.203 3.460 8.937 1.00 88.06 98 ALA A N 1
ATOM 795 C CA . ALA A 1 98 ? -6.537 4.035 8.944 1.00 88.06 98 ALA A CA 1
ATOM 796 C C . ALA A 1 98 ? -7.269 3.630 10.232 1.00 88.06 98 ALA A C 1
ATOM 798 O O . ALA A 1 98 ? -7.144 2.497 10.712 1.00 88.06 98 ALA A O 1
ATOM 799 N N . GLU A 1 99 ? -8.034 4.567 10.781 1.00 90.75 99 GLU A N 1
ATOM 800 C CA . GLU A 1 99 ? -8.923 4.357 11.913 1.00 90.75 99 GLU A CA 1
ATOM 801 C C . GLU A 1 99 ? -10.309 3.967 11.401 1.00 90.75 99 GLU A C 1
ATOM 803 O O . GLU A 1 99 ? -10.865 4.600 10.508 1.00 90.75 99 GLU A O 1
ATOM 808 N N . ILE A 1 100 ? -10.877 2.913 11.976 1.00 92.44 100 ILE A N 1
ATOM 809 C CA . ILE A 1 100 ? -12.215 2.432 11.653 1.00 92.44 100 ILE A CA 1
ATOM 810 C C . ILE A 1 100 ? -13.054 2.492 12.917 1.00 92.44 100 ILE A C 1
ATOM 812 O O . ILE A 1 100 ? -12.744 1.828 13.911 1.00 92.44 100 ILE A O 1
ATOM 816 N N . THR A 1 101 ? -14.130 3.264 12.863 1.00 91.81 101 THR A N 1
ATOM 817 C CA . THR A 1 101 ? -15.114 3.386 13.936 1.00 91.81 101 THR A CA 1
ATOM 818 C C . THR A 1 101 ? -16.394 2.658 13.568 1.00 91.81 101 THR A C 1
ATOM 820 O O . THR A 1 101 ? -16.875 2.780 12.446 1.00 91.81 101 THR A O 1
ATOM 823 N N . TYR A 1 102 ? -16.944 1.888 14.505 1.00 92.25 102 TYR A N 1
ATOM 824 C CA . TYR A 1 102 ? -18.176 1.128 14.290 1.00 92.25 102 TYR A CA 1
ATOM 825 C C . TYR A 1 102 ? -18.947 0.904 15.594 1.00 92.25 102 TYR A C 1
ATOM 827 O O . TYR A 1 102 ? -18.413 1.070 16.697 1.00 92.25 102 TYR A O 1
ATOM 835 N N . HIS A 1 103 ? -20.205 0.493 15.454 1.00 90.44 103 HIS A N 1
ATOM 836 C CA . HIS A 1 103 ? -21.103 0.136 16.549 1.00 90.44 103 HIS A CA 1
ATOM 837 C C . HIS A 1 103 ? -21.404 -1.369 16.528 1.00 90.44 103 HIS A C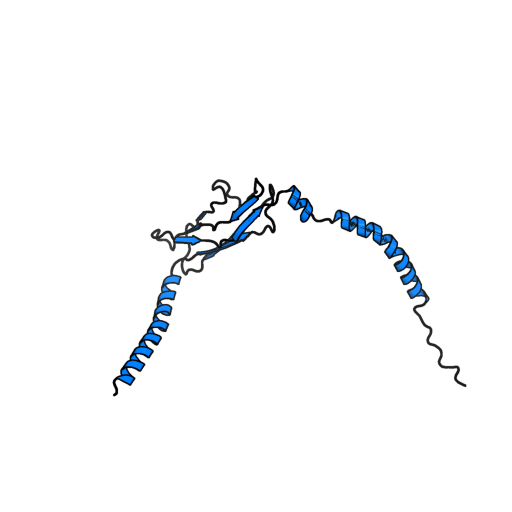 1
ATOM 839 O O . HIS A 1 103 ? -21.485 -1.973 15.457 1.00 90.44 103 HIS A O 1
ATOM 845 N N . SER A 1 104 ? -21.538 -1.983 17.709 1.00 85.56 104 SER A N 1
ATOM 846 C CA . SER A 1 104 ? -21.907 -3.398 17.853 1.00 85.56 104 SER A CA 1
ATOM 847 C C . SER A 1 104 ? -23.379 -3.515 18.210 1.00 85.56 104 SER A C 1
ATOM 849 O O . SER A 1 104 ? -23.763 -3.096 19.298 1.00 85.56 104 SER A O 1
ATOM 851 N N . GLY A 1 105 ? -24.171 -4.127 17.331 1.00 77.69 105 GLY A N 1
ATOM 852 C CA . GLY A 1 105 ? -25.603 -4.291 17.566 1.00 77.69 105 GLY A CA 1
ATOM 853 C C . GLY A 1 105 ? -26.395 -2.985 17.436 1.00 77.69 105 GLY A C 1
ATOM 854 O O . GLY A 1 105 ? -25.857 -1.925 17.127 1.00 77.69 105 GLY A O 1
ATOM 855 N N . GLU A 1 106 ? -27.708 -3.096 17.621 1.00 69.12 106 GLU A N 1
ATOM 856 C CA . GLU A 1 106 ? -28.679 -2.020 17.379 1.00 69.12 106 GLU A CA 1
ATOM 857 C C . GLU A 1 106 ? -28.693 -0.960 18.496 1.00 69.12 106 GLU A C 1
ATOM 859 O O . GLU A 1 106 ? -29.048 0.198 18.276 1.00 69.12 106 GLU A O 1
ATOM 864 N N . GLU A 1 107 ? -28.235 -1.327 19.696 1.00 68.00 107 GLU A N 1
ATOM 865 C CA . GLU A 1 107 ? -28.103 -0.402 20.814 1.00 68.00 107 GLU A CA 1
ATOM 866 C C . GLU A 1 107 ? -26.838 0.452 20.630 1.00 68.00 107 GLU A C 1
ATOM 868 O O . GLU A 1 107 ? -25.709 -0.034 20.671 1.00 68.00 107 GLU A O 1
ATOM 873 N N . ASN A 1 108 ? -27.020 1.756 20.425 1.00 62.91 108 ASN A N 1
ATOM 874 C CA . ASN A 1 108 ? -25.974 2.727 20.081 1.00 62.91 108 ASN A CA 1
ATOM 875 C C . ASN A 1 108 ? -24.982 3.034 21.235 1.00 62.91 108 ASN A C 1
ATOM 877 O O . ASN A 1 108 ? -24.461 4.142 21.354 1.00 62.91 108 ASN A O 1
ATOM 881 N N . THR A 1 109 ? -24.735 2.082 22.135 1.00 65.31 109 THR A N 1
ATOM 882 C CA . THR A 1 109 ? -24.170 2.335 23.465 1.00 65.31 109 THR A CA 1
ATOM 883 C C . THR A 1 109 ? -22.645 2.418 23.497 1.00 65.31 109 THR A C 1
ATOM 885 O O . THR A 1 109 ? -22.107 3.082 24.384 1.00 65.31 109 THR A O 1
ATOM 888 N N . LYS A 1 110 ? -21.911 1.801 22.551 1.00 69.12 110 LYS A N 1
ATOM 889 C CA . LYS A 1 110 ? -20.430 1.830 22.534 1.00 69.12 110 LYS A CA 1
ATOM 890 C C . LYS A 1 110 ? -19.835 1.920 21.123 1.00 69.12 110 LYS A C 1
ATOM 892 O O . LYS A 1 110 ? -19.893 0.959 20.360 1.00 69.12 110 LYS A O 1
ATOM 897 N N . ARG A 1 111 ? -19.170 3.046 20.817 1.00 80.75 111 ARG A N 1
ATOM 898 C CA . ARG A 1 111 ? -18.308 3.187 19.626 1.00 80.75 111 ARG A CA 1
ATOM 899 C C . ARG A 1 111 ? -16.994 2.449 19.836 1.00 80.75 111 ARG A C 1
ATOM 901 O O . ARG A 1 111 ? -16.233 2.776 20.746 1.00 80.75 111 ARG A O 1
ATOM 908 N N . ARG A 1 112 ? -16.721 1.468 18.981 1.00 85.25 112 ARG A N 1
ATOM 909 C CA . ARG A 1 112 ? -15.455 0.734 18.943 1.00 85.25 112 ARG A CA 1
ATOM 910 C C . ARG A 1 112 ? -14.541 1.327 17.889 1.00 85.25 112 ARG A C 1
ATOM 912 O O . ARG A 1 112 ? -15.008 1.831 16.873 1.00 85.25 112 ARG A O 1
ATOM 919 N N . LYS A 1 113 ? -13.239 1.245 18.156 1.00 89.88 113 LYS A N 1
ATOM 920 C CA . LYS A 1 113 ? -12.170 1.657 17.249 1.00 89.88 113 LYS A CA 1
ATOM 921 C C . LYS A 1 113 ? -11.339 0.436 16.885 1.00 89.88 113 LYS A C 1
ATOM 923 O O . LYS A 1 113 ? -10.947 -0.336 17.759 1.00 89.88 113 LYS A O 1
ATOM 928 N N . SER A 1 114 ? -11.089 0.263 15.600 1.00 88.69 114 SER A N 1
ATOM 929 C CA . SER A 1 114 ? -10.144 -0.707 15.051 1.00 88.69 114 SER A CA 1
ATOM 930 C C . SER A 1 114 ? -9.179 0.017 14.127 1.00 88.69 114 SER A C 1
ATOM 932 O O . SER A 1 114 ? -9.544 1.018 13.519 1.00 88.69 114 SER A O 1
ATOM 934 N N . TYR A 1 115 ? -7.961 -0.494 14.019 1.00 91.00 115 TYR A N 1
ATOM 935 C CA . TYR A 1 115 ? -6.928 0.086 13.171 1.00 91.00 115 TYR A CA 1
ATOM 936 C C . TYR A 1 115 ? -6.559 -0.893 12.069 1.00 91.00 115 TYR A C 1
ATOM 938 O O . TYR A 1 115 ? -6.589 -2.109 12.273 1.00 91.00 115 TYR A O 1
ATOM 946 N N . THR A 1 116 ? -6.191 -0.361 10.910 1.00 91.00 116 THR A N 1
ATOM 947 C CA . THR A 1 116 ? -5.593 -1.173 9.853 1.00 91.00 116 THR A CA 1
ATOM 948 C C . THR A 1 116 ? -4.123 -1.451 10.143 1.00 91.00 116 THR A C 1
ATOM 950 O O . THR A 1 116 ? -3.475 -0.787 10.951 1.00 91.00 116 THR A O 1
ATOM 953 N N . THR A 1 117 ? -3.553 -2.397 9.407 1.00 88.88 117 THR A N 1
ATOM 954 C CA . THR A 1 117 ? -2.103 -2.587 9.351 1.00 88.88 117 THR A CA 1
ATOM 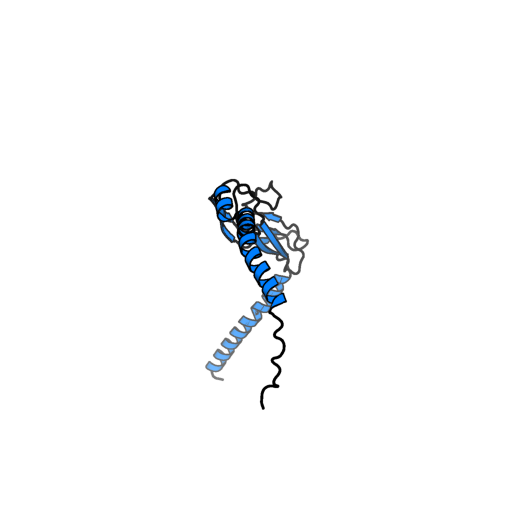955 C C . THR A 1 117 ? -1.387 -1.312 8.895 1.00 88.88 117 THR A C 1
ATOM 957 O O . THR A 1 117 ? -1.877 -0.587 8.023 1.00 88.88 117 THR A O 1
ATOM 960 N N . ILE A 1 118 ? -0.211 -1.056 9.473 1.00 82.44 118 ILE A N 1
ATOM 961 C CA . ILE A 1 118 ? 0.696 0.014 9.047 1.00 82.44 118 ILE A CA 1
ATOM 962 C C . ILE A 1 118 ? 1.702 -0.547 8.036 1.00 82.44 118 ILE A C 1
ATOM 964 O O . ILE A 1 118 ? 2.257 -1.623 8.253 1.00 82.44 118 ILE A O 1
ATOM 968 N N . LYS A 1 119 ? 1.926 0.160 6.922 1.00 76.19 119 LYS A N 1
ATOM 969 C CA . LYS A 1 119 ? 2.926 -0.239 5.911 1.00 76.19 119 LYS A CA 1
ATOM 970 C C . LYS A 1 119 ? 4.298 0.395 6.180 1.00 76.19 119 LYS A C 1
ATOM 972 O O . LYS A 1 119 ? 5.312 -0.185 5.815 1.00 76.19 119 LYS A O 1
ATOM 977 N N . GLY A 1 120 ? 4.331 1.551 6.845 1.00 79.19 120 GLY A N 1
ATOM 978 C CA . GLY A 1 120 ? 5.558 2.306 7.106 1.00 79.19 120 GLY A CA 1
ATOM 979 C C . GLY A 1 120 ? 5.833 3.380 6.050 1.00 79.19 120 GLY A C 1
ATOM 980 O O . GLY A 1 120 ? 4.930 3.799 5.322 1.00 79.19 120 GLY A O 1
ATOM 981 N N . GLU A 1 121 ? 7.073 3.863 6.015 1.00 83.88 121 GLU A N 1
ATOM 982 C CA . GLU A 1 121 ? 7.527 4.892 5.075 1.00 83.88 121 GLU A CA 1
ATOM 983 C C . GLU A 1 121 ? 7.780 4.291 3.685 1.00 83.88 121 GLU A C 1
ATOM 985 O O . GLU A 1 121 ? 8.402 3.237 3.557 1.00 83.88 121 GLU A O 1
ATOM 990 N N . ASP A 1 122 ? 7.311 4.972 2.643 1.00 85.50 122 ASP A N 1
ATOM 991 C CA . ASP A 1 122 ? 7.529 4.603 1.245 1.00 85.50 122 ASP A CA 1
ATOM 992 C C . ASP A 1 122 ? 8.083 5.798 0.463 1.00 85.50 122 ASP A C 1
ATOM 994 O O . ASP A 1 122 ? 7.895 6.959 0.844 1.00 85.50 122 ASP A O 1
ATOM 998 N N . ILE A 1 123 ? 8.770 5.524 -0.643 1.00 87.94 123 ILE A N 1
ATOM 999 C CA . ILE A 1 123 ? 9.380 6.558 -1.480 1.00 87.94 123 ILE A CA 1
ATOM 1000 C C . ILE A 1 123 ? 8.488 6.799 -2.694 1.00 87.94 123 ILE A C 1
ATOM 1002 O O . ILE A 1 123 ? 8.223 5.902 -3.491 1.00 87.94 123 ILE A O 1
ATOM 1006 N N . ILE A 1 124 ? 8.071 8.048 -2.858 1.00 90.69 124 ILE A N 1
ATOM 1007 C CA . ILE A 1 124 ? 7.429 8.537 -4.068 1.00 90.69 124 ILE A CA 1
ATOM 1008 C C . ILE A 1 124 ? 8.522 8.909 -5.064 1.00 90.69 124 ILE A C 1
ATOM 1010 O O . ILE A 1 124 ? 9.298 9.849 -4.851 1.00 90.69 124 ILE A O 1
ATOM 1014 N N . TYR A 1 125 ? 8.564 8.183 -6.174 1.00 91.62 125 TYR A N 1
ATOM 1015 C CA . TYR A 1 125 ? 9.461 8.476 -7.277 1.00 91.62 125 TYR A CA 1
ATOM 1016 C C . TYR A 1 125 ? 8.976 9.699 -8.050 1.00 91.62 125 TYR A C 1
ATOM 1018 O O . TYR A 1 125 ? 7.789 9.860 -8.333 1.00 91.62 125 TYR A O 1
ATOM 1026 N N . ARG A 1 126 ? 9.921 10.542 -8.464 1.00 93.00 126 ARG A N 1
ATOM 1027 C CA . ARG A 1 126 ? 9.663 11.555 -9.487 1.00 93.00 126 ARG A CA 1
ATOM 1028 C C . ARG A 1 126 ? 9.316 10.859 -10.800 1.00 93.00 126 ARG A C 1
ATOM 1030 O O . ARG A 1 126 ? 9.978 9.885 -11.157 1.00 93.00 126 ARG A O 1
ATOM 1037 N N . LEU A 1 127 ? 8.366 11.407 -11.555 1.00 90.56 127 LEU A N 1
ATOM 1038 C CA . LEU A 1 127 ? 7.918 10.830 -12.827 1.00 90.56 127 LEU A CA 1
ATOM 1039 C C . LEU A 1 127 ? 9.087 10.514 -13.782 1.00 90.56 127 LEU A C 1
ATOM 1041 O O . LEU A 1 127 ? 9.252 9.375 -14.202 1.00 90.56 127 LEU A O 1
ATOM 1045 N N . LYS A 1 128 ? 9.992 11.478 -13.996 1.00 89.88 128 LYS A N 1
ATOM 1046 C CA . LYS A 1 128 ? 11.192 11.303 -14.837 1.00 89.88 128 LYS A CA 1
ATOM 1047 C C . LYS A 1 128 ? 12.114 10.166 -14.373 1.00 89.88 128 LYS A C 1
ATOM 1049 O O . LYS A 1 128 ? 12.718 9.477 -15.191 1.00 89.88 128 LYS A O 1
ATOM 1054 N N . ASP A 1 129 ? 12.288 10.008 -13.061 1.00 91.06 129 ASP A N 1
ATOM 1055 C CA . ASP A 1 129 ? 13.147 8.957 -12.507 1.00 91.06 129 ASP A CA 1
ATOM 1056 C C . ASP A 1 129 ? 12.483 7.589 -12.543 1.00 91.06 129 ASP A C 1
ATOM 1058 O O . ASP A 1 129 ? 13.189 6.584 -12.622 1.00 91.06 129 ASP A O 1
ATOM 1062 N N . TYR A 1 130 ? 11.154 7.566 -12.466 1.00 90.19 130 TYR A N 1
ATOM 1063 C CA . TYR A 1 130 ? 10.368 6.362 -12.629 1.00 90.19 130 TYR A CA 1
ATOM 1064 C C . TYR A 1 130 ? 10.446 5.863 -14.071 1.00 90.19 130 TYR A C 1
ATOM 1066 O O . TYR A 1 130 ? 10.852 4.722 -14.274 1.00 90.19 130 TYR A O 1
ATOM 1074 N N . ASP A 1 131 ? 10.154 6.718 -15.056 1.00 88.50 131 ASP A N 1
ATOM 1075 C CA . ASP A 1 131 ? 10.145 6.323 -16.469 1.00 88.50 131 ASP A CA 1
ATOM 1076 C C . ASP A 1 131 ? 11.533 5.784 -16.878 1.00 88.50 131 ASP A C 1
ATOM 1078 O O . ASP A 1 131 ? 11.662 4.663 -17.354 1.00 88.50 131 ASP A O 1
ATOM 1082 N N . ARG A 1 132 ? 12.623 6.458 -16.487 1.00 87.94 132 ARG A N 1
ATOM 1083 C CA . ARG A 1 132 ? 13.992 5.971 -16.751 1.00 87.94 132 ARG A CA 1
ATOM 1084 C C . ARG A 1 132 ? 14.304 4.569 -16.195 1.00 87.94 132 ARG A C 1
ATOM 1086 O O . ARG A 1 132 ? 15.176 3.892 -16.731 1.00 87.94 132 ARG A O 1
ATOM 1093 N N . ARG A 1 133 ? 13.700 4.164 -15.074 1.00 84.62 133 ARG A N 1
ATOM 1094 C CA . ARG A 1 133 ? 14.039 2.904 -14.377 1.00 84.62 133 ARG A CA 1
ATOM 1095 C C . ARG A 1 133 ? 13.051 1.780 -14.653 1.00 84.62 133 ARG A C 1
ATOM 1097 O O . ARG A 1 133 ? 13.436 0.617 -14.582 1.00 84.62 133 ARG A O 1
ATOM 1104 N N . PHE A 1 134 ? 11.792 2.131 -14.880 1.00 81.25 134 PHE A N 1
ATOM 1105 C CA . PHE A 1 134 ? 10.666 1.204 -14.850 1.00 81.25 134 PHE A CA 1
ATOM 1106 C C . PHE A 1 134 ? 9.798 1.276 -16.110 1.00 81.25 134 PHE A C 1
ATOM 1108 O O . PHE A 1 134 ? 8.861 0.486 -16.226 1.00 81.25 134 PHE A O 1
ATOM 1115 N N . GLU A 1 135 ? 10.081 2.179 -17.055 1.00 79.94 135 GLU A N 1
ATOM 1116 C CA . GLU A 1 135 ? 9.416 2.157 -18.356 1.00 79.94 135 GLU A CA 1
ATOM 1117 C C . GLU A 1 135 ? 9.757 0.861 -19.099 1.00 79.94 135 GLU A C 1
ATOM 1119 O O . GLU A 1 135 ? 10.882 0.350 -19.073 1.00 79.94 135 GLU A O 1
ATOM 1124 N N . GLN A 1 136 ? 8.748 0.276 -19.732 1.00 80.88 136 GLN A N 1
ATOM 1125 C CA . GLN A 1 136 ? 8.897 -0.975 -20.454 1.00 80.88 136 GLN A CA 1
ATOM 1126 C C . GLN A 1 136 ? 9.513 -0.682 -21.821 1.00 80.88 136 GLN A C 1
ATOM 1128 O O . GLN A 1 136 ? 8.889 -0.061 -22.676 1.00 80.88 136 GLN A O 1
ATOM 1133 N N . HIS A 1 137 ? 10.730 -1.167 -22.053 1.00 84.75 137 HIS A N 1
ATOM 1134 C CA . HIS A 1 137 ? 11.501 -0.882 -23.268 1.00 84.75 137 HIS A CA 1
ATOM 1135 C C . HIS A 1 137 ? 11.057 -1.746 -24.468 1.00 84.75 137 HIS A C 1
ATOM 1137 O O . HIS A 1 137 ? 11.882 -2.261 -25.220 1.00 84.75 137 HIS A O 1
ATOM 1143 N N . TYR A 1 138 ? 9.753 -1.985 -24.647 1.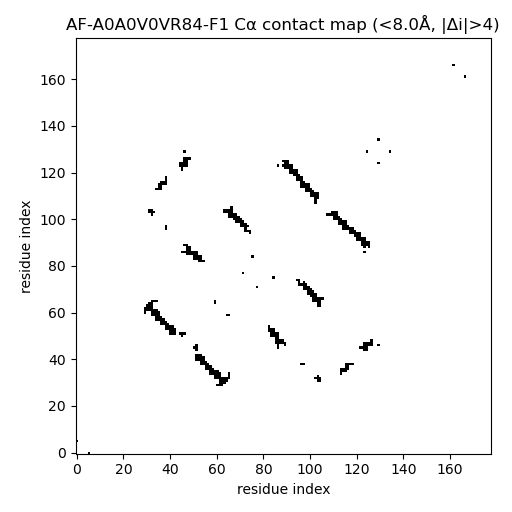00 88.56 138 TYR A N 1
ATOM 1144 C CA . TYR A 1 138 ? 9.255 -2.894 -25.690 1.00 88.56 138 TYR A CA 1
ATOM 1145 C C . TYR A 1 138 ? 9.631 -2.445 -27.105 1.00 88.56 138 TYR A C 1
ATOM 1147 O O . TYR A 1 138 ? 9.913 -3.293 -27.948 1.00 88.56 138 TYR A O 1
ATOM 1155 N N . GLY A 1 139 ? 9.676 -1.132 -27.356 1.00 89.88 139 GLY A N 1
ATOM 1156 C CA . GLY A 1 139 ? 10.113 -0.585 -28.644 1.00 89.88 139 GLY A CA 1
ATOM 1157 C C . GLY A 1 139 ? 11.544 -0.997 -28.990 1.00 89.88 139 GLY A C 1
ATOM 1158 O O . GLY A 1 139 ? 11.796 -1.488 -30.092 1.00 89.88 139 GLY A O 1
ATOM 1159 N N . ASP A 1 140 ? 12.454 -0.901 -28.021 1.00 89.88 140 ASP A N 1
ATOM 1160 C CA . ASP A 1 140 ? 13.848 -1.309 -28.195 1.00 89.88 140 ASP A CA 1
ATOM 1161 C C . ASP A 1 140 ? 13.951 -2.818 -28.423 1.00 89.88 140 ASP A C 1
ATOM 1163 O O . ASP A 1 140 ? 14.624 -3.262 -29.353 1.00 89.88 140 ASP A O 1
ATOM 1167 N N . TRP A 1 141 ? 13.222 -3.622 -27.640 1.00 92.44 141 TRP A N 1
ATOM 1168 C CA . TRP A 1 141 ? 13.175 -5.076 -27.827 1.00 92.44 141 TRP A CA 1
ATOM 1169 C C . TRP A 1 141 ? 12.687 -5.473 -29.225 1.00 92.44 141 TRP A C 1
ATOM 1171 O O . TRP A 1 141 ? 13.259 -6.375 -29.836 1.00 92.44 141 TRP A O 1
ATOM 1181 N N . ILE A 1 142 ? 11.672 -4.794 -29.764 1.00 95.25 142 ILE A N 1
ATOM 1182 C CA . ILE A 1 142 ? 11.174 -5.046 -31.123 1.00 95.25 142 ILE A CA 1
ATOM 1183 C C . ILE A 1 142 ? 12.243 -4.711 -32.165 1.00 95.25 142 ILE A C 1
ATOM 1185 O O . ILE A 1 142 ? 12.459 -5.505 -33.079 1.00 95.25 142 ILE A O 1
ATOM 1189 N N . LEU A 1 143 ? 12.938 -3.578 -32.027 1.00 94.81 143 LEU A N 1
ATOM 1190 C CA . LEU A 1 143 ? 14.033 -3.200 -32.926 1.00 94.81 143 LEU A CA 1
ATOM 1191 C C . LEU A 1 143 ? 15.170 -4.228 -32.895 1.00 94.81 143 LEU A C 1
ATOM 1193 O O . LEU A 1 143 ? 15.647 -4.641 -33.952 1.00 94.81 143 LEU A O 1
ATOM 1197 N N . PHE A 1 144 ? 15.558 -4.698 -31.704 1.00 95.56 144 PHE A N 1
ATOM 1198 C CA . PHE A 1 144 ? 16.548 -5.766 -31.557 1.00 95.56 144 PHE A CA 1
ATOM 1199 C C . PHE A 1 144 ? 16.106 -7.053 -32.258 1.00 95.56 144 PHE A C 1
ATOM 1201 O O . PHE A 1 144 ? 16.882 -7.636 -33.015 1.00 95.56 144 PHE A O 1
ATOM 1208 N N . VAL A 1 145 ? 14.856 -7.479 -32.058 1.00 95.25 145 VAL A N 1
ATOM 1209 C CA . VAL A 1 145 ? 14.302 -8.667 -32.720 1.00 95.25 145 VAL A CA 1
ATOM 1210 C C . VAL A 1 145 ? 14.280 -8.486 -34.237 1.00 95.25 145 VAL A C 1
ATOM 1212 O O . VAL A 1 145 ? 14.705 -9.386 -34.954 1.00 95.25 145 VAL A O 1
ATOM 1215 N N . LEU A 1 146 ? 13.856 -7.325 -34.737 1.00 95.44 146 LEU A N 1
ATOM 1216 C CA . LEU A 1 146 ? 13.801 -7.026 -36.169 1.00 95.44 146 LEU A CA 1
ATOM 1217 C C . LEU A 1 146 ? 15.195 -7.008 -36.809 1.00 95.44 146 LEU A C 1
ATOM 1219 O O . LEU A 1 146 ? 15.351 -7.473 -37.934 1.00 95.44 146 LEU A O 1
ATOM 1223 N N . MET A 1 147 ? 16.209 -6.524 -36.090 1.00 93.81 147 MET A N 1
ATOM 1224 C CA . MET A 1 147 ? 17.595 -6.490 -36.561 1.00 93.81 147 MET A CA 1
ATOM 1225 C C . MET A 1 147 ? 18.258 -7.877 -36.556 1.00 93.81 147 MET A C 1
ATOM 1227 O O . MET A 1 147 ? 19.038 -8.192 -37.454 1.00 93.81 147 MET A O 1
ATOM 1231 N N . ILE A 1 148 ? 17.951 -8.721 -35.566 1.00 95.50 148 ILE A N 1
ATOM 1232 C CA . ILE A 1 148 ? 18.533 -10.066 -35.418 1.00 95.50 148 ILE A CA 1
ATOM 1233 C C . ILE A 1 148 ? 17.782 -11.111 -36.266 1.00 95.50 148 ILE A C 1
ATOM 1235 O O . ILE A 1 148 ? 18.372 -12.083 -36.737 1.00 95.50 148 ILE A O 1
ATOM 1239 N N . LEU A 1 149 ? 16.485 -10.917 -36.517 1.00 94.81 149 LEU A N 1
ATOM 1240 C CA . LEU A 1 149 ? 15.670 -11.821 -37.331 1.00 94.81 149 LEU A CA 1
ATOM 1241 C C . LEU A 1 149 ? 16.283 -12.160 -38.698 1.00 94.81 149 LEU A C 1
ATOM 1243 O O . LEU A 1 149 ? 16.380 -13.349 -38.988 1.00 94.81 149 LEU A O 1
ATOM 1247 N N . PRO A 1 150 ? 16.726 -11.210 -39.546 1.00 90.50 150 PRO A N 1
ATOM 1248 C CA . PRO A 1 150 ? 17.279 -11.550 -40.856 1.00 90.50 150 PRO A CA 1
ATOM 1249 C C . PRO A 1 150 ? 18.585 -12.350 -40.756 1.00 90.50 150 PRO A C 1
ATOM 1251 O O . PRO A 1 150 ? 18.799 -13.262 -41.558 1.00 90.50 150 PRO A O 1
ATOM 1254 N N . SER A 1 151 ? 19.430 -12.073 -39.757 1.00 92.38 151 SER A N 1
ATOM 1255 C CA . SER A 1 151 ? 20.696 -12.791 -39.568 1.00 92.38 151 SER A CA 1
ATOM 1256 C C . SER A 1 151 ? 20.511 -14.190 -38.975 1.00 92.38 151 SER A C 1
ATOM 1258 O O . SER A 1 151 ? 21.335 -15.059 -39.243 1.00 92.38 151 SER A O 1
ATOM 1260 N N . LEU A 1 152 ? 19.418 -14.450 -38.248 1.00 93.31 152 LEU A N 1
ATOM 1261 C CA . LEU A 1 152 ? 19.039 -15.796 -37.799 1.00 93.31 152 LEU A CA 1
ATOM 1262 C C . LEU A 1 152 ? 18.232 -16.573 -38.851 1.00 93.31 152 LEU A C 1
ATOM 1264 O O . LEU A 1 152 ? 18.430 -17.778 -39.016 1.00 93.31 152 LEU A O 1
ATOM 1268 N N . LEU A 1 153 ? 17.340 -15.901 -39.584 1.00 93.50 153 LEU A N 1
ATOM 1269 C CA . LEU A 1 153 ? 16.448 -16.529 -40.560 1.00 93.50 153 LEU A CA 1
ATOM 1270 C C . LEU A 1 153 ? 17.205 -17.094 -41.761 1.00 93.50 153 LEU A C 1
ATOM 1272 O O . LEU A 1 153 ? 16.861 -18.180 -42.222 1.00 93.50 153 LEU A O 1
ATOM 1276 N N . VAL A 1 154 ? 18.228 -16.399 -42.270 1.00 92.69 154 VAL A N 1
ATOM 1277 C CA . VAL A 1 154 ? 18.981 -16.868 -43.446 1.00 92.69 154 VAL A CA 1
ATOM 1278 C C . VAL A 1 154 ? 19.732 -18.180 -43.155 1.00 92.69 154 VAL A C 1
ATOM 1280 O O . VAL A 1 154 ? 19.485 -19.158 -43.868 1.00 92.69 154 VAL A O 1
ATOM 1283 N N . PRO A 1 155 ? 20.568 -18.290 -42.101 1.00 92.94 155 PRO A N 1
ATOM 1284 C CA . PRO A 1 155 ? 21.197 -19.558 -41.733 1.00 92.94 155 PRO A CA 1
ATOM 1285 C C . PRO A 1 155 ? 20.188 -20.658 -41.387 1.00 92.94 155 PRO A C 1
ATOM 1287 O O . PRO A 1 155 ? 20.370 -21.800 -41.807 1.00 92.94 155 PRO A O 1
ATOM 1290 N N . ALA A 1 156 ? 19.097 -20.334 -40.683 1.00 93.00 156 ALA A N 1
ATOM 1291 C CA . ALA A 1 156 ? 18.064 -21.312 -40.343 1.00 93.00 156 ALA A CA 1
ATOM 1292 C C . ALA A 1 156 ? 17.349 -21.857 -41.591 1.00 93.00 156 ALA A C 1
ATOM 1294 O O . ALA A 1 156 ? 17.171 -23.069 -41.716 1.00 93.00 156 ALA A O 1
ATOM 1295 N N . MET A 1 157 ? 16.993 -20.994 -42.550 1.00 93.44 157 MET A N 1
ATOM 1296 C CA . MET A 1 157 ? 16.409 -21.411 -43.830 1.00 93.44 157 MET A CA 1
ATOM 1297 C C . MET A 1 157 ? 17.347 -22.337 -44.604 1.00 93.44 157 MET A C 1
ATOM 1299 O O . MET A 1 157 ? 16.908 -23.357 -45.139 1.00 93.44 157 MET A O 1
ATOM 1303 N N . LEU A 1 158 ? 18.638 -22.002 -44.653 1.00 92.56 158 LEU A N 1
ATOM 1304 C CA . LEU A 1 158 ? 19.645 -22.843 -45.300 1.00 92.56 158 LEU A CA 1
ATOM 1305 C C . LEU A 1 158 ? 19.771 -24.203 -44.601 1.00 92.56 158 LEU A C 1
ATOM 1307 O O . LEU A 1 158 ? 19.805 -25.239 -45.269 1.00 92.56 158 LEU A O 1
ATOM 1311 N N . TRP A 1 159 ? 19.775 -24.220 -43.268 1.00 92.94 159 TRP A N 1
ATOM 1312 C CA . TRP A 1 159 ? 19.845 -25.447 -42.478 1.00 92.94 159 TRP A CA 1
ATOM 1313 C C . TRP A 1 159 ? 18.617 -26.347 -42.671 1.00 92.94 159 TRP A C 1
ATOM 1315 O O . TRP A 1 159 ? 18.771 -27.552 -42.877 1.00 92.94 159 TRP A O 1
ATOM 1325 N N . LEU A 1 160 ? 17.405 -25.782 -42.686 1.00 91.50 160 LEU A N 1
ATOM 1326 C CA . LEU A 1 160 ? 16.170 -26.538 -42.925 1.00 91.50 160 LEU A CA 1
ATOM 1327 C C . LEU A 1 160 ? 16.164 -27.188 -44.313 1.00 91.50 160 LEU A C 1
ATOM 1329 O O . LEU A 1 160 ? 15.869 -28.379 -44.431 1.00 91.50 160 LEU A O 1
ATOM 1333 N N . LYS A 1 161 ? 16.566 -26.440 -45.350 1.00 90.75 161 LYS A N 1
ATOM 1334 C CA . LYS A 1 161 ? 16.723 -26.984 -46.708 1.00 90.75 161 LYS A CA 1
ATOM 1335 C C . LYS A 1 161 ? 17.768 -28.104 -46.758 1.00 90.75 161 LYS A C 1
ATOM 1337 O O . LYS A 1 161 ? 17.536 -29.124 -47.402 1.00 90.75 161 LYS A O 1
ATOM 1342 N N . SER A 1 162 ? 18.897 -27.941 -46.064 1.00 91.81 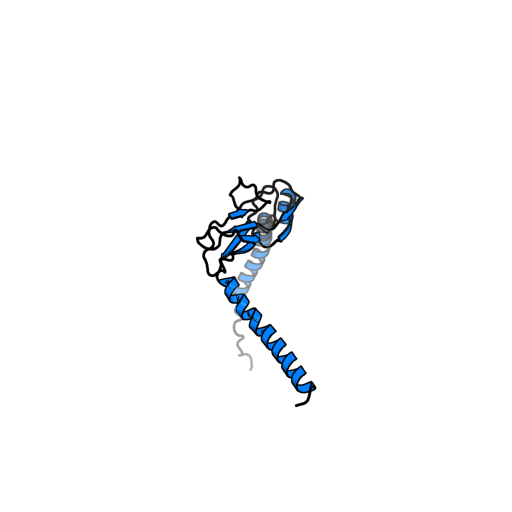162 SER A N 1
ATOM 1343 C CA . SER A 1 162 ? 19.951 -28.963 -45.991 1.00 91.81 162 SER A CA 1
ATOM 1344 C C . SER A 1 162 ? 19.443 -30.265 -45.360 1.00 91.81 162 SER A C 1
ATOM 1346 O O . SER A 1 162 ? 19.632 -31.345 -45.921 1.00 91.81 162 SER A O 1
ATOM 1348 N N . ARG A 1 163 ? 18.713 -30.177 -44.241 1.00 84.25 163 ARG A N 1
ATOM 1349 C CA . ARG A 1 163 ? 18.161 -31.359 -43.559 1.00 84.25 163 ARG A CA 1
ATOM 1350 C C . ARG A 1 163 ? 17.135 -32.114 -44.390 1.00 84.25 163 ARG A C 1
ATOM 1352 O O . ARG A 1 163 ? 17.129 -33.337 -44.351 1.00 84.25 163 ARG A O 1
ATOM 1359 N N . GLN A 1 164 ? 16.299 -31.412 -45.148 1.00 82.50 164 GLN A N 1
ATOM 1360 C CA . GLN A 1 164 ? 15.340 -32.061 -46.045 1.00 82.50 164 GLN A CA 1
ATOM 1361 C C . GLN A 1 164 ? 16.039 -32.845 -47.164 1.00 82.50 164 GLN A C 1
ATOM 1363 O O . GLN A 1 164 ? 15.548 -33.893 -47.564 1.00 82.50 164 GLN A O 1
ATOM 1368 N N . LYS A 1 165 ? 17.194 -32.363 -47.644 1.00 81.00 165 LYS A N 1
ATOM 1369 C CA . LYS A 1 165 ? 17.935 -32.988 -48.748 1.00 81.00 165 LYS A CA 1
ATOM 1370 C C . LYS A 1 165 ? 18.844 -34.143 -48.313 1.00 81.00 165 LYS A C 1
ATOM 1372 O O . LYS A 1 165 ? 18.969 -35.110 -49.054 1.00 81.00 165 LYS A O 1
ATOM 1377 N N . TYR A 1 166 ? 19.490 -34.038 -47.151 1.00 80.75 166 TYR A N 1
ATOM 1378 C CA . TYR A 1 166 ? 20.511 -35.001 -46.700 1.00 80.75 166 TYR A CA 1
ATOM 1379 C C . TYR A 1 166 ? 20.105 -35.804 -45.454 1.00 80.75 166 TYR A C 1
ATOM 1381 O O . TYR A 1 166 ? 20.886 -36.612 -44.964 1.00 80.75 166 TYR A O 1
ATOM 1389 N N . GLY A 1 167 ? 18.902 -35.584 -44.913 1.00 68.50 167 GLY A N 1
ATOM 1390 C CA . GLY A 1 167 ? 18.408 -36.275 -43.718 1.00 68.50 167 GLY A CA 1
ATOM 1391 C C . GLY A 1 167 ? 17.961 -37.719 -43.954 1.00 68.50 167 GLY A C 1
ATOM 1392 O O . GLY A 1 167 ? 17.808 -38.468 -42.994 1.00 68.50 167 GLY A O 1
ATOM 1393 N N . THR A 1 168 ? 17.765 -38.129 -45.208 1.00 68.25 168 THR A N 1
ATOM 1394 C CA . THR A 1 168 ? 17.533 -39.528 -45.572 1.00 68.25 168 THR A CA 1
ATOM 1395 C C . THR A 1 168 ? 18.871 -40.182 -45.894 1.00 68.25 168 THR A C 1
ATOM 1397 O O . THR A 1 168 ? 19.373 -40.052 -47.010 1.00 68.25 168 THR A O 1
ATOM 1400 N N . ILE A 1 169 ? 19.457 -40.875 -44.919 1.00 63.84 169 ILE A N 1
ATOM 1401 C CA . ILE A 1 169 ? 20.523 -41.846 -45.183 1.00 63.84 169 ILE A CA 1
ATOM 1402 C C . ILE A 1 169 ? 19.823 -43.049 -45.836 1.00 63.84 169 ILE A C 1
ATOM 1404 O O . ILE A 1 169 ? 18.996 -43.669 -45.161 1.00 63.84 169 ILE A O 1
ATOM 1408 N N . PRO A 1 170 ? 20.055 -43.382 -47.121 1.00 61.09 170 PRO A N 1
ATOM 1409 C CA . PRO A 1 170 ? 19.623 -44.679 -47.621 1.00 61.09 170 PRO A CA 1
ATOM 1410 C C . PRO A 1 170 ? 20.352 -45.735 -46.789 1.00 61.09 170 PRO A C 1
ATOM 1412 O O . PRO A 1 170 ? 21.570 -45.642 -46.628 1.00 61.09 170 PRO A O 1
ATOM 1415 N N . ALA A 1 171 ? 19.600 -46.670 -46.201 1.00 61.12 171 ALA A N 1
ATOM 1416 C CA . ALA A 1 171 ? 20.162 -47.777 -45.437 1.00 61.12 171 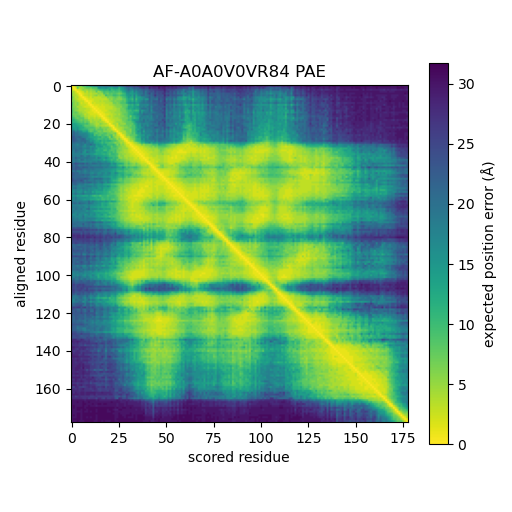ALA A CA 1
ATOM 1417 C C . ALA A 1 171 ? 21.313 -48.385 -46.244 1.00 61.12 171 ALA A C 1
ATOM 1419 O O . ALA A 1 171 ? 21.129 -48.755 -47.404 1.00 61.12 171 ALA A O 1
ATOM 1420 N N . GLN A 1 172 ? 22.508 -48.368 -45.656 1.00 51.44 172 GLN A N 1
ATOM 1421 C CA . GLN A 1 172 ? 23.702 -48.940 -46.250 1.00 51.44 172 GLN A CA 1
ATOM 1422 C C . GLN A 1 172 ? 23.395 -50.424 -46.442 1.00 51.44 172 GLN A C 1
ATOM 1424 O O . GLN A 1 172 ? 23.208 -51.138 -45.460 1.00 51.44 172 GLN A O 1
ATOM 1429 N N . ASP A 1 173 ? 23.212 -50.832 -47.695 1.00 53.78 173 ASP A N 1
ATOM 1430 C CA . ASP A 1 173 ? 22.943 -52.217 -48.047 1.00 53.78 173 ASP A CA 1
ATOM 1431 C C . ASP A 1 173 ? 24.114 -53.061 -47.535 1.00 53.78 173 ASP A C 1
ATOM 1433 O O . ASP A 1 173 ? 25.261 -52.914 -47.965 1.00 53.78 173 ASP A O 1
ATOM 1437 N N . GLU A 1 174 ? 23.816 -53.880 -46.536 1.00 57.41 174 GLU A N 1
ATOM 1438 C CA . GLU A 1 174 ? 24.705 -54.797 -45.832 1.00 57.41 174 GLU A CA 1
ATOM 1439 C C . GLU A 1 174 ? 25.005 -56.016 -46.737 1.00 57.41 174 GLU A C 1
ATOM 1441 O O . GLU A 1 174 ? 24.895 -57.161 -46.313 1.00 57.41 174 GLU A O 1
ATOM 1446 N N . SER A 1 175 ? 25.324 -55.782 -48.020 1.00 56.94 175 SER A N 1
ATOM 1447 C CA . SER A 1 175 ? 25.407 -56.819 -49.064 1.00 56.94 175 SER A CA 1
ATOM 1448 C C . SER A 1 175 ? 26.767 -56.948 -49.760 1.00 56.94 175 SER A C 1
ATOM 1450 O O . SER A 1 175 ? 26.911 -57.766 -50.665 1.00 56.94 175 SER A O 1
ATOM 1452 N N . LEU A 1 176 ? 27.806 -56.234 -49.314 1.00 55.53 176 LEU A N 1
ATOM 1453 C CA . LEU A 1 176 ? 29.188 -56.484 -49.758 1.00 55.53 176 LEU A CA 1
ATOM 1454 C C . LEU A 1 176 ? 30.032 -57.112 -48.642 1.00 55.53 176 LEU A C 1
ATOM 1456 O O . LEU A 1 176 ? 31.062 -56.582 -48.229 1.00 55.53 176 LEU A O 1
ATOM 1460 N N . SER A 1 177 ? 29.568 -58.267 -48.166 1.00 52.84 177 SER A N 1
ATOM 1461 C CA . SER A 1 177 ? 30.360 -59.276 -47.460 1.00 52.84 177 SER A CA 1
ATOM 1462 C C . SER A 1 177 ? 30.295 -60.608 -48.219 1.00 52.84 177 SER A C 1
ATOM 1464 O O . SER A 1 177 ? 29.606 -61.537 -47.812 1.00 52.84 177 SER A O 1
ATOM 1466 N N . VAL A 1 178 ? 31.034 -60.697 -49.332 1.00 51.22 178 VAL A N 1
ATOM 1467 C CA . VAL A 1 178 ? 31.571 -61.956 -49.887 1.00 51.22 178 VAL A CA 1
ATOM 1468 C C . VAL A 1 178 ? 32.963 -61.685 -50.437 1.00 51.22 178 VAL A C 1
ATOM 1470 O O . VAL A 1 178 ? 33.098 -60.711 -51.211 1.00 51.22 178 VAL A O 1
#

pLDDT: mean 81.39, std 11.37, range [51.22, 95.56]

Secondary structure (DSSP, 8-state):
--HHHHHHHHHHHHHHHHHHHHHHHHHHHHTS--EEEEEEE-SSSEETTSPEEEEEEEEE-SSS-EEEEEEE-TTS-TT---SEE---S-EEEEEPPPEEEEEESSSTT-EEEEEPPP-EEEEEE-HHHHHHHHS--HHHHHHHHHHHHHHHHHHHHHHHHHHHHHS-----------

Foldseek 3Di:
DDPVVVVVVVVVVVVVCVVPVVVVVVVVVQQWWDKAKAKDWPDPAAAAQDKTAIDMDIDTRHNFDWPPKDKAFPVDDPVDPDSIDHHNDWFKDFGAWIWIWTDIDPPRPDIDIDTYDGPGIHTHHYPVRCCVPPPDVVVVVVVVCVVCVVVVVVVVVVVVVVCVVPVDDPPPPPPPDD

Sequence (178 aa):
MTPLVMKTFGIAFCFFISFILPVWMEENKLKEARIVASKQILSSYAVEKKELIVIYHLYNIGGQAALNVELRDENFSPNHFQFLKVPQDYGRMNFTAAEITYHSGEENTKRRKSYTTIKGEDIIYRLKDYDRRFEQHYGDWILFVLMILPSLLVPAMLWLKSRQKYGTIPAQDESLSV